Protein AF-A0A2H3D622-F1 (afdb_monomer_lite)

Structure (mmCIF, N/CA/C/O backbone):
data_AF-A0A2H3D622-F1
#
_entry.id   AF-A0A2H3D622-F1
#
loop_
_atom_site.group_PDB
_atom_site.id
_atom_site.type_symbol
_atom_site.label_atom_id
_atom_site.label_alt_id
_atom_site.label_comp_id
_atom_site.label_asym_id
_atom_site.label_entity_id
_atom_site.label_seq_id
_atom_site.pdbx_PDB_ins_code
_atom_site.Cartn_x
_atom_site.Cartn_y
_atom_site.Cartn_z
_atom_site.occupancy
_atom_site.B_iso_or_equiv
_atom_site.auth_seq_id
_atom_site.auth_comp_id
_atom_site.auth_asym_id
_atom_site.auth_atom_id
_atom_site.pdbx_PDB_model_num
ATOM 1 N N . MET A 1 1 ? -4.910 -33.248 17.793 1.00 37.81 1 MET A N 1
ATOM 2 C CA . MET A 1 1 ? -5.413 -31.867 17.941 1.00 37.81 1 MET A CA 1
ATOM 3 C C . MET A 1 1 ? -4.211 -30.951 17.818 1.00 37.81 1 MET A C 1
ATOM 5 O O . MET A 1 1 ? -3.420 -30.898 18.748 1.00 37.81 1 MET A O 1
ATOM 9 N N . GLY A 1 2 ? -3.980 -30.362 16.643 1.00 42.06 2 GLY A N 1
ATOM 10 C CA . GLY A 1 2 ? -2.887 -29.402 16.477 1.00 42.06 2 GLY A CA 1
ATOM 11 C C . GLY A 1 2 ? -3.203 -28.151 17.289 1.00 42.06 2 GLY A C 1
ATOM 12 O O . GLY A 1 2 ? -4.325 -27.649 17.203 1.00 42.06 2 GLY A O 1
ATOM 13 N N . ALA A 1 3 ? -2.262 -27.695 18.114 1.00 43.53 3 ALA A N 1
ATOM 14 C CA . ALA A 1 3 ? -2.379 -26.406 18.780 1.00 43.53 3 ALA A CA 1
ATOM 15 C C . ALA A 1 3 ? -2.601 -25.334 17.705 1.00 43.53 3 ALA A C 1
ATOM 17 O O . ALA A 1 3 ? -1.841 -25.269 16.737 1.00 43.53 3 ALA A O 1
ATOM 18 N N . LYS A 1 4 ? -3.670 -24.537 17.834 1.00 49.31 4 LYS A N 1
ATOM 19 C CA . LYS A 1 4 ? -3.833 -23.350 16.990 1.00 49.31 4 LYS A CA 1
ATOM 20 C C . LYS A 1 4 ? -2.596 -22.469 17.213 1.00 49.31 4 LYS A C 1
ATOM 22 O O . LYS A 1 4 ? -2.247 -22.274 18.379 1.00 49.31 4 LYS A O 1
ATOM 27 N N . PRO A 1 5 ? -1.932 -21.973 16.156 1.00 58.91 5 PRO A N 1
ATOM 28 C CA . PRO A 1 5 ? -0.828 -21.040 16.318 1.00 58.91 5 PRO A CA 1
ATOM 29 C C . PRO A 1 5 ? -1.304 -19.870 17.177 1.00 58.91 5 PRO A C 1
ATOM 31 O O . PRO A 1 5 ? -2.347 -19.278 16.894 1.00 58.91 5 PRO A O 1
ATOM 34 N N . THR A 1 6 ? -0.591 -19.588 18.263 1.00 73.00 6 THR A N 1
ATOM 35 C CA . THR A 1 6 ? -0.852 -18.401 19.076 1.00 73.00 6 THR A CA 1
ATOM 36 C C . THR A 1 6 ? -0.496 -17.189 18.223 1.00 73.00 6 THR A C 1
ATOM 38 O O . THR A 1 6 ? 0.662 -17.032 17.843 1.00 73.00 6 THR A O 1
ATOM 41 N N . LEU A 1 7 ? -1.494 -16.372 17.879 1.00 75.31 7 LEU A N 1
ATOM 42 C CA . LEU A 1 7 ? -1.282 -15.131 17.136 1.00 75.31 7 LEU A CA 1
ATOM 43 C C . LEU A 1 7 ? -0.391 -14.181 17.945 1.00 75.31 7 LEU A C 1
ATOM 45 O O . LEU A 1 7 ? -0.444 -14.166 19.178 1.00 75.31 7 LEU A O 1
ATOM 49 N N . CYS A 1 8 ? 0.420 -13.391 17.244 1.00 83.44 8 CYS A N 1
ATOM 50 C CA . CYS A 1 8 ? 1.276 -12.378 17.852 1.00 83.44 8 CYS A CA 1
ATOM 51 C C . CYS A 1 8 ? 0.418 -11.355 18.632 1.00 83.44 8 CYS A C 1
ATOM 53 O O . CYS A 1 8 ? -0.676 -11.027 18.161 1.00 83.44 8 CYS A O 1
ATOM 55 N N . PRO A 1 9 ? 0.858 -10.841 19.798 1.00 86.38 9 PRO A N 1
ATOM 56 C CA . PRO A 1 9 ? 0.081 -9.873 20.582 1.00 86.38 9 PRO A CA 1
ATOM 57 C C . PRO A 1 9 ? -0.384 -8.650 19.778 1.00 86.38 9 PRO A C 1
ATOM 59 O O . PRO A 1 9 ? -1.528 -8.224 19.923 1.00 86.38 9 PRO A O 1
ATOM 62 N N . GLU A 1 10 ? 0.462 -8.148 18.881 1.00 87.88 10 GLU A N 1
ATOM 63 C CA . GLU A 1 10 ? 0.173 -7.035 17.976 1.00 87.88 10 GLU A CA 1
ATOM 64 C C . GLU A 1 10 ? -0.999 -7.364 17.042 1.00 87.88 10 GLU A C 1
ATOM 66 O O . GLU A 1 10 ? -1.932 -6.577 16.913 1.00 87.88 10 GLU A O 1
ATOM 71 N N . VAL A 1 11 ? -1.015 -8.569 16.459 1.00 88.94 11 VAL A N 1
ATOM 72 C CA . VAL A 1 11 ? -2.108 -9.039 15.589 1.00 88.94 11 VAL A CA 1
ATOM 73 C C . VAL A 1 11 ? -3.425 -9.122 16.363 1.00 88.94 11 VAL A C 1
ATOM 75 O O . VAL A 1 11 ? -4.479 -8.754 15.844 1.00 88.94 11 VAL A O 1
ATOM 78 N N . ILE A 1 12 ? -3.380 -9.575 17.619 1.00 90.69 12 ILE A N 1
ATOM 79 C CA . ILE A 1 12 ? -4.567 -9.658 18.481 1.00 90.69 12 ILE A CA 1
ATOM 80 C C . ILE A 1 12 ? -5.137 -8.258 18.748 1.00 90.69 12 ILE A C 1
ATOM 82 O O . ILE A 1 12 ? -6.353 -8.069 18.671 1.00 90.69 12 ILE A O 1
ATOM 86 N N . GLU A 1 13 ? -4.279 -7.279 19.037 1.00 92.50 13 GLU A N 1
ATOM 87 C CA . GLU A 1 13 ? -4.687 -5.891 19.271 1.00 92.50 13 GLU A CA 1
ATOM 88 C C . GLU A 1 13 ? -5.264 -5.240 18.006 1.00 92.50 13 GLU A C 1
ATOM 90 O O . GLU A 1 13 ? -6.340 -4.640 18.065 1.00 92.50 13 GLU A O 1
ATOM 95 N N . ILE A 1 14 ? -4.613 -5.423 16.853 1.00 92.62 14 ILE A N 1
ATOM 96 C CA . ILE A 1 14 ? -5.101 -4.933 15.556 1.00 92.62 14 ILE A CA 1
ATOM 97 C C . ILE A 1 14 ? -6.484 -5.526 15.260 1.00 92.62 14 ILE A C 1
ATOM 99 O O . ILE A 1 14 ? -7.433 -4.783 15.010 1.00 92.62 14 ILE A O 1
ATOM 103 N N . CYS A 1 15 ? -6.646 -6.848 15.393 1.00 92.38 15 CYS A N 1
ATOM 104 C CA . CYS A 1 15 ? -7.935 -7.521 15.209 1.00 92.38 15 CYS A CA 1
ATOM 105 C C . CYS A 1 15 ? -9.018 -6.978 16.152 1.00 92.38 15 CYS A C 1
ATOM 107 O O . CYS A 1 15 ? -10.175 -6.824 15.750 1.00 92.38 15 CYS A O 1
ATOM 109 N N . HIS A 1 16 ? -8.664 -6.680 17.404 1.00 94.19 16 HIS A N 1
ATOM 110 C CA . HIS A 1 16 ? -9.594 -6.084 18.358 1.00 94.19 16 HIS A CA 1
ATOM 111 C C . HIS A 1 16 ? -10.051 -4.689 17.908 1.00 94.19 16 HIS A C 1
ATOM 113 O O . HIS A 1 16 ? -11.252 -4.411 17.906 1.00 94.19 16 HIS A O 1
ATOM 119 N N . LEU A 1 17 ? -9.122 -3.831 17.479 1.00 94.88 17 LEU A N 1
ATOM 120 C CA . LEU A 1 17 ? -9.436 -2.490 16.981 1.00 94.88 17 LEU A CA 1
ATOM 121 C C . LEU A 1 17 ? -10.292 -2.538 15.709 1.00 94.88 17 LEU A C 1
ATOM 123 O O . LEU A 1 17 ? -11.310 -1.848 15.648 1.00 94.88 17 LEU A O 1
ATOM 127 N N . ILE A 1 18 ? -9.977 -3.424 14.758 1.00 93.88 18 ILE A N 1
ATOM 128 C CA . ILE A 1 18 ? -10.802 -3.653 13.557 1.00 93.88 18 ILE A CA 1
ATOM 129 C C . ILE A 1 18 ? -12.237 -4.020 13.955 1.00 93.88 18 ILE A C 1
ATOM 131 O O . ILE A 1 18 ? -13.197 -3.468 13.415 1.00 93.88 18 ILE A O 1
ATOM 135 N N . GLN A 1 19 ? -12.422 -4.907 14.939 1.00 94.88 19 GLN A N 1
ATOM 136 C CA . GLN A 1 19 ? -13.757 -5.265 15.433 1.00 94.88 19 GLN A CA 1
ATOM 137 C C . GLN A 1 19 ? -14.477 -4.080 16.088 1.00 94.88 19 GLN A C 1
ATOM 139 O O . GLN A 1 19 ? -15.690 -3.930 15.920 1.00 94.88 19 GLN A O 1
ATOM 144 N N . VAL A 1 20 ? -13.762 -3.236 16.835 1.00 95.31 20 VAL A N 1
ATOM 145 C CA . VAL A 1 20 ? -14.321 -2.021 17.449 1.00 95.31 20 VAL A CA 1
ATOM 146 C C . VAL A 1 20 ? -14.782 -1.039 16.373 1.00 95.31 20 VAL A C 1
ATOM 148 O O . VAL A 1 20 ? -15.931 -0.589 16.424 1.00 95.31 20 VAL A O 1
ATOM 151 N N . TYR A 1 21 ? -13.945 -0.765 15.374 1.00 96.19 21 TYR A N 1
ATOM 152 C CA . TYR A 1 21 ? -14.278 0.112 14.251 1.00 96.19 21 TYR A CA 1
ATOM 153 C C . TYR A 1 21 ? -15.419 -0.455 13.400 1.00 96.19 21 TYR A C 1
ATOM 155 O O . TYR A 1 21 ? -16.365 0.263 13.058 1.00 96.19 21 TYR A O 1
ATOM 163 N N . GLY A 1 22 ? -15.394 -1.762 13.141 1.00 93.56 22 GLY A N 1
ATOM 164 C CA . GLY A 1 22 ? -16.376 -2.479 12.331 1.00 93.56 22 GLY A CA 1
ATOM 165 C C . GLY A 1 22 ? -17.803 -2.445 12.885 1.00 93.56 22 GLY A C 1
ATOM 166 O O . GLY A 1 22 ? -18.751 -2.498 12.102 1.00 93.56 22 GLY A O 1
ATOM 167 N N . LYS A 1 23 ? -17.995 -2.271 14.204 1.00 95.69 23 LYS A N 1
ATOM 168 C CA . LYS A 1 23 ? -19.339 -2.120 14.804 1.00 95.69 23 LYS A CA 1
ATOM 169 C C . LYS A 1 23 ? -20.122 -0.961 14.189 1.00 95.69 23 LYS A C 1
ATOM 171 O O . LYS A 1 23 ? -21.332 -1.070 13.999 1.00 95.69 23 LYS A O 1
ATOM 176 N N . ASN A 1 24 ? -19.451 0.158 13.916 1.00 95.06 24 ASN A N 1
ATOM 177 C CA . ASN A 1 24 ? -20.036 1.293 13.211 1.00 95.06 24 ASN A CA 1
ATOM 178 C C . ASN A 1 24 ? -18.934 2.152 12.586 1.00 95.06 24 ASN A C 1
ATOM 180 O O . ASN A 1 24 ? -18.509 3.157 13.158 1.00 95.06 24 ASN A O 1
ATOM 184 N N . ILE A 1 25 ? -18.530 1.780 11.373 1.00 94.69 25 ILE A N 1
ATOM 185 C CA . ILE A 1 25 ? -17.412 2.415 10.670 1.00 94.69 25 ILE A CA 1
ATOM 186 C C . ILE A 1 25 ? -17.618 3.921 10.451 1.00 94.69 25 ILE A C 1
ATOM 188 O O . ILE A 1 25 ? -16.685 4.710 10.563 1.00 94.69 25 ILE A O 1
ATOM 192 N N . LYS A 1 26 ? -18.865 4.353 10.211 1.00 94.06 26 LYS A N 1
ATOM 193 C CA . LYS A 1 26 ? -19.200 5.770 9.995 1.00 94.06 26 LYS A CA 1
ATOM 194 C C . LYS A 1 26 ? -18.996 6.588 11.266 1.00 94.06 26 LYS A C 1
ATOM 196 O O . LYS A 1 26 ? -18.513 7.716 11.194 1.00 94.06 26 LYS A O 1
ATOM 201 N N . LYS A 1 27 ? -19.384 6.026 12.415 1.00 94.00 27 LYS A N 1
ATOM 202 C CA . LYS A 1 27 ? -19.173 6.646 13.723 1.00 94.00 27 LYS A CA 1
ATOM 203 C C . LYS A 1 27 ? -17.696 6.624 14.103 1.00 94.00 27 LYS A C 1
ATOM 205 O O . LYS A 1 27 ? -17.186 7.673 14.457 1.00 94.00 27 LYS A O 1
ATOM 210 N N . ALA A 1 28 ? -17.018 5.485 13.953 1.00 94.62 28 ALA A N 1
ATOM 211 C CA . ALA A 1 28 ? -15.589 5.356 14.236 1.00 94.62 28 ALA A CA 1
ATOM 212 C C . ALA A 1 28 ? -14.765 6.385 13.453 1.00 94.62 28 ALA A C 1
ATOM 214 O O . ALA A 1 28 ? -14.004 7.134 14.051 1.00 94.62 28 ALA A O 1
ATOM 215 N N . LYS A 1 29 ? -15.004 6.503 12.140 1.00 94.06 29 LYS A N 1
ATOM 216 C CA . LYS A 1 29 ? -14.368 7.517 11.292 1.00 94.06 29 LYS A CA 1
ATOM 217 C C . LYS A 1 29 ? -14.632 8.936 11.786 1.00 94.06 29 LYS A C 1
ATOM 219 O O . LYS A 1 29 ? -13.701 9.718 11.904 1.00 94.06 29 LYS A O 1
ATOM 224 N N . ARG A 1 30 ? -15.892 9.279 12.077 1.00 92.44 30 ARG A N 1
ATOM 225 C CA . ARG A 1 30 ? -16.249 10.618 12.570 1.00 92.44 30 ARG A CA 1
ATOM 226 C C . ARG A 1 30 ? -15.543 10.933 13.885 1.00 92.44 30 ARG A C 1
ATOM 228 O O . ARG A 1 30 ? -14.974 12.008 14.009 1.00 92.44 30 ARG A O 1
ATOM 235 N N . ASP A 1 31 ? -15.615 10.011 14.838 1.00 91.62 31 ASP A N 1
ATOM 236 C CA . ASP A 1 31 ? -15.042 10.185 16.168 1.00 91.62 31 ASP A CA 1
ATOM 237 C C . ASP A 1 31 ? -13.508 10.314 16.063 1.00 91.62 31 ASP A C 1
ATOM 239 O O . ASP A 1 31 ? -12.939 11.196 16.696 1.00 91.62 31 ASP A O 1
ATOM 243 N N . LEU A 1 32 ? -12.861 9.523 15.193 1.00 90.88 32 LEU A N 1
ATOM 244 C CA . LEU A 1 32 ? -11.424 9.599 14.911 1.00 90.88 32 LEU A CA 1
ATOM 245 C C . LEU A 1 32 ? -11.031 10.932 14.250 1.00 90.88 32 LEU A C 1
ATOM 247 O O . LEU A 1 32 ? -10.107 11.590 14.713 1.00 90.88 32 LEU A O 1
ATOM 251 N N . CYS A 1 33 ? -11.759 11.378 13.222 1.00 87.88 33 CYS A N 1
ATOM 252 C CA . CYS A 1 33 ? -11.479 12.644 12.533 1.00 87.88 33 CYS A CA 1
ATOM 253 C C . CYS A 1 33 ? -11.773 13.895 13.378 1.00 87.88 33 CYS A C 1
ATOM 255 O O . CYS A 1 33 ? -11.388 14.995 12.991 1.00 87.88 33 CYS A O 1
ATOM 257 N N . MET A 1 34 ? -12.470 13.752 14.509 1.00 90.06 34 MET A N 1
ATOM 258 C CA . MET A 1 34 ? -12.678 14.830 15.483 1.00 90.06 34 MET A CA 1
ATOM 259 C C . MET A 1 34 ? -11.545 14.939 16.509 1.00 90.06 34 MET A C 1
ATOM 261 O O . MET A 1 34 ? -11.515 15.907 17.272 1.00 90.06 34 MET A O 1
ATOM 265 N N . LEU A 1 35 ? -10.636 13.964 16.562 1.00 90.69 35 LEU A N 1
ATOM 266 C CA . LEU A 1 35 ? -9.490 14.008 17.459 1.00 90.69 35 LEU A CA 1
ATOM 267 C C . LEU A 1 35 ? -8.460 15.039 16.985 1.00 90.69 35 LEU A C 1
ATOM 269 O O . LEU A 1 35 ? -8.302 15.311 15.794 1.00 90.69 35 LEU A O 1
ATOM 273 N N . ILE A 1 36 ? -7.744 15.599 17.958 1.00 87.12 36 ILE A N 1
ATOM 274 C CA . ILE A 1 36 ? -6.609 16.490 17.712 1.00 87.12 36 ILE A CA 1
ATOM 275 C C . ILE A 1 36 ? -5.517 15.690 16.987 1.00 87.12 36 ILE A C 1
ATOM 277 O O . ILE A 1 36 ? -5.366 14.493 17.227 1.00 87.12 36 ILE A O 1
ATOM 281 N N . ASP A 1 37 ? -4.790 16.352 16.088 1.00 89.56 37 ASP A N 1
ATOM 282 C CA . ASP A 1 37 ? -3.705 15.776 15.282 1.00 89.56 37 ASP A CA 1
ATOM 283 C C . ASP A 1 37 ? -4.130 14.687 14.282 1.00 89.56 37 ASP A C 1
ATOM 285 O O . ASP A 1 37 ? -3.275 13.987 13.742 1.00 89.56 37 ASP A O 1
ATOM 289 N N . CYS A 1 38 ? -5.431 14.558 13.978 1.00 90.38 38 CYS A N 1
ATOM 290 C CA . CYS A 1 38 ? -5.894 13.654 12.925 1.00 90.38 38 CYS A CA 1
ATOM 291 C C . CYS A 1 38 ? -5.235 14.013 11.575 1.00 90.38 38 CYS A C 1
ATOM 293 O O . CYS A 1 38 ? -5.432 15.130 11.081 1.00 90.38 38 CYS A O 1
ATOM 295 N N . PRO A 1 39 ? -4.514 13.076 10.927 1.00 91.19 39 PRO A N 1
ATOM 296 C CA . PRO A 1 39 ? -3.906 13.319 9.624 1.00 91.19 39 PRO A CA 1
ATOM 297 C C . PRO A 1 39 ? -4.933 13.680 8.543 1.00 91.19 39 PRO A C 1
ATOM 299 O O . PRO A 1 39 ? -6.051 13.155 8.507 1.00 91.19 39 PRO A O 1
ATOM 302 N N . SER A 1 40 ? -4.541 14.570 7.631 1.00 86.50 40 SER A N 1
ATOM 303 C CA . SER A 1 40 ? -5.384 14.991 6.510 1.00 86.50 40 SER A CA 1
ATOM 304 C C . SER A 1 40 ? -5.376 13.929 5.411 1.00 86.50 40 SER A C 1
ATOM 306 O O . SER A 1 40 ? -4.406 13.811 4.667 1.00 86.50 40 SER A O 1
ATOM 308 N N . LEU A 1 41 ? -6.470 13.174 5.289 1.00 87.25 41 LEU A N 1
ATOM 309 C CA . LEU A 1 41 ? -6.693 12.200 4.219 1.00 87.25 41 LEU A CA 1
ATOM 310 C C . LEU A 1 41 ? -8.151 12.240 3.733 1.00 87.25 41 LEU A C 1
ATOM 312 O O . LEU A 1 41 ? -9.055 12.503 4.533 1.00 87.25 41 LEU A O 1
ATOM 316 N N . PRO A 1 42 ? -8.409 11.915 2.452 1.00 86.44 42 PRO A N 1
ATOM 317 C CA . PRO A 1 42 ? -9.756 11.702 1.941 1.00 86.44 42 PRO A CA 1
ATOM 318 C C . PRO A 1 42 ? -10.558 10.686 2.763 1.00 86.44 42 PRO A C 1
ATOM 320 O O . PRO A 1 42 ? -10.052 9.651 3.202 1.00 86.44 42 PRO A O 1
ATOM 323 N N . GLU A 1 43 ? -11.862 10.936 2.898 1.00 84.25 43 GLU A N 1
ATOM 324 C CA . GLU A 1 43 ? -12.776 10.100 3.688 1.00 84.25 43 GLU A CA 1
ATOM 325 C C . GLU A 1 43 ? -12.790 8.615 3.291 1.00 84.25 43 GLU A C 1
ATOM 327 O O . GLU A 1 43 ? -13.035 7.741 4.133 1.00 84.25 43 GLU A O 1
ATOM 332 N N . LYS A 1 44 ? -12.584 8.331 2.001 1.00 86.75 44 LYS A N 1
ATOM 333 C CA . LYS A 1 44 ? -12.549 6.971 1.460 1.00 86.75 44 LYS A CA 1
ATOM 334 C C . LYS A 1 44 ? -11.345 6.195 1.998 1.00 86.75 44 LYS A C 1
ATOM 336 O O . LYS A 1 44 ? -11.501 5.038 2.380 1.00 86.75 44 LYS A O 1
ATOM 341 N N . LEU A 1 45 ? -10.188 6.845 2.114 1.00 92.75 45 LEU A N 1
ATOM 342 C CA . LEU A 1 45 ? -8.957 6.218 2.595 1.00 92.75 45 LEU A CA 1
ATOM 343 C C . LEU A 1 45 ? -9.030 5.894 4.086 1.00 92.75 45 LEU A C 1
ATOM 345 O O . LEU A 1 45 ? -8.626 4.809 4.488 1.00 92.75 45 LEU A O 1
ATOM 349 N N . TRP A 1 46 ? -9.652 6.760 4.890 1.00 94.88 46 TRP A N 1
ATOM 350 C CA . TRP A 1 46 ? -9.925 6.458 6.299 1.00 94.88 46 TRP A CA 1
ATOM 351 C C . TRP A 1 46 ? -10.783 5.209 6.487 1.00 94.88 46 TRP A C 1
ATOM 353 O O . TRP A 1 46 ? -10.581 4.454 7.434 1.00 94.88 46 TRP A O 1
ATOM 363 N N . THR A 1 47 ? -11.738 4.976 5.586 1.00 94.56 47 THR A N 1
ATOM 364 C CA . THR A 1 47 ? -12.586 3.781 5.655 1.00 94.56 47 THR A CA 1
ATOM 365 C C . THR A 1 47 ? -11.757 2.518 5.418 1.00 94.56 47 THR A C 1
ATOM 367 O O . THR A 1 47 ? -11.869 1.587 6.209 1.00 94.56 47 THR A O 1
ATOM 370 N N . ALA A 1 48 ? -10.881 2.524 4.405 1.00 95.06 48 ALA A N 1
ATOM 371 C CA . ALA A 1 48 ? -9.965 1.416 4.133 1.00 95.06 48 ALA A CA 1
ATOM 372 C C . ALA A 1 48 ? -8.992 1.174 5.301 1.00 95.06 48 ALA A C 1
ATOM 374 O O . ALA A 1 48 ? -8.861 0.042 5.754 1.00 95.06 48 ALA A O 1
ATOM 375 N N . ILE A 1 49 ? -8.399 2.236 5.866 1.00 96.25 49 ILE A N 1
ATOM 376 C CA . ILE A 1 49 ? -7.500 2.134 7.029 1.00 96.25 49 ILE A CA 1
ATOM 377 C C . ILE A 1 49 ? -8.209 1.472 8.210 1.00 96.25 49 ILE A C 1
ATOM 379 O O . ILE A 1 49 ? -7.701 0.509 8.766 1.00 96.25 49 ILE A O 1
ATOM 383 N N . LEU A 1 50 ? -9.396 1.953 8.588 1.00 95.81 50 LEU A N 1
ATOM 384 C CA . LEU A 1 50 ? -10.140 1.423 9.737 1.00 95.81 50 LEU A CA 1
ATOM 385 C C . LEU A 1 50 ? -10.599 -0.031 9.557 1.00 95.81 50 LEU A C 1
ATOM 387 O O . LEU A 1 50 ? -10.891 -0.707 10.544 1.00 95.81 50 LEU A O 1
ATOM 391 N N . GLN A 1 51 ? -10.690 -0.494 8.313 1.00 94.44 51 GLN A N 1
ATOM 392 C CA . GLN A 1 51 ? -10.978 -1.884 7.967 1.00 94.44 51 GLN A CA 1
ATOM 393 C C . GLN A 1 51 ? -9.714 -2.740 7.842 1.00 94.44 51 GLN A C 1
ATOM 395 O O . GLN A 1 51 ? -9.847 -3.941 7.637 1.00 94.44 51 GLN A O 1
ATOM 400 N N . ASP A 1 52 ? -8.529 -2.139 7.990 1.00 94.25 52 ASP A N 1
ATOM 401 C CA . ASP A 1 52 ? -7.233 -2.764 7.713 1.00 94.25 52 ASP A CA 1
ATOM 402 C C . ASP A 1 52 ? -7.156 -3.337 6.285 1.00 94.25 52 ASP A C 1
ATOM 404 O O . ASP A 1 52 ? -6.585 -4.395 6.053 1.00 94.25 52 ASP A O 1
ATOM 408 N N . ASP A 1 53 ? -7.763 -2.630 5.326 1.00 94.12 53 ASP A N 1
ATOM 409 C CA . ASP A 1 53 ? -7.758 -2.972 3.902 1.00 94.12 53 ASP A CA 1
ATOM 410 C C . ASP A 1 53 ? -6.658 -2.198 3.151 1.00 94.12 53 ASP A C 1
ATOM 412 O O . ASP A 1 53 ? -6.093 -1.206 3.628 1.00 94.12 53 ASP A O 1
ATOM 416 N N . ALA A 1 54 ? -6.350 -2.640 1.936 1.00 93.56 54 ALA A N 1
ATOM 417 C CA . ALA A 1 54 ? -5.349 -2.030 1.082 1.00 93.56 54 ALA A CA 1
ATOM 418 C C . ALA A 1 54 ? -5.740 -0.598 0.675 1.00 93.56 54 ALA A C 1
ATOM 420 O O . ALA A 1 54 ? -6.783 -0.345 0.071 1.00 93.56 54 ALA A O 1
ATOM 421 N N . VAL A 1 55 ? -4.851 0.354 0.964 1.00 94.44 55 VAL A N 1
ATOM 422 C CA . VAL A 1 55 ? -5.054 1.779 0.663 1.00 94.44 55 VAL A CA 1
ATOM 423 C C . VAL A 1 55 ? -4.427 2.149 -0.683 1.00 94.44 55 VAL A C 1
ATOM 425 O O . VAL A 1 55 ? -3.280 1.798 -0.959 1.00 94.44 55 VAL A O 1
ATOM 428 N N . ASP A 1 56 ? -5.142 2.897 -1.525 1.00 93.19 56 ASP A N 1
ATOM 429 C CA . ASP A 1 56 ? -4.598 3.386 -2.796 1.00 93.19 56 ASP A CA 1
ATOM 430 C C . ASP A 1 56 ? -3.628 4.556 -2.560 1.00 93.19 56 ASP A C 1
ATOM 432 O O . ASP A 1 56 ? -4.016 5.650 -2.145 1.00 93.19 56 ASP A O 1
ATOM 436 N N . PHE A 1 57 ? -2.344 4.322 -2.829 1.00 95.00 57 PHE A N 1
ATOM 437 C CA . PHE A 1 57 ? -1.310 5.334 -2.640 1.00 95.00 57 PHE A CA 1
ATOM 438 C C . PHE A 1 57 ? -1.344 6.421 -3.719 1.00 95.00 57 PHE A C 1
ATOM 440 O O . PHE A 1 57 ? -0.939 7.547 -3.433 1.00 95.00 57 PHE A O 1
ATOM 447 N N . ASP A 1 58 ? -1.853 6.133 -4.920 1.00 93.06 58 ASP A N 1
ATOM 448 C CA . ASP A 1 58 ? -2.064 7.172 -5.930 1.00 93.06 58 ASP A CA 1
ATOM 449 C C . ASP A 1 58 ? -3.114 8.175 -5.433 1.00 93.06 58 ASP A C 1
ATOM 451 O O . ASP A 1 58 ? -2.954 9.376 -5.621 1.00 93.06 58 ASP A O 1
ATOM 455 N N . GLU A 1 59 ? -4.153 7.706 -4.732 1.00 91.56 59 GLU A N 1
ATOM 456 C CA . GLU A 1 59 ? -5.179 8.566 -4.125 1.00 91.56 59 GLU A CA 1
ATOM 457 C C . GLU A 1 59 ? -4.611 9.398 -2.958 1.00 91.56 59 GLU A C 1
ATOM 459 O O . GLU A 1 59 ? -4.896 10.595 -2.871 1.00 91.56 59 GLU A O 1
ATOM 464 N N . ILE A 1 60 ? -3.738 8.819 -2.117 1.00 92.31 60 ILE A N 1
ATOM 465 C CA . ILE A 1 60 ? -2.988 9.581 -1.096 1.00 92.31 60 ILE A CA 1
ATOM 466 C C . ILE A 1 60 ? -2.164 10.678 -1.771 1.00 92.31 60 ILE A C 1
ATOM 468 O O . ILE A 1 60 ? -2.289 11.855 -1.430 1.00 92.31 60 ILE A O 1
ATOM 472 N N . PHE A 1 61 ? -1.338 10.310 -2.749 1.00 91.06 61 PHE A N 1
ATOM 473 C CA . PHE A 1 61 ? -0.445 11.244 -3.425 1.00 91.06 61 PHE A CA 1
ATOM 474 C C . PHE A 1 61 ? -1.223 12.333 -4.175 1.00 91.06 61 PHE A C 1
ATOM 476 O O . PHE A 1 61 ? -0.838 13.501 -4.122 1.00 91.06 61 PHE A O 1
ATOM 483 N N . ALA A 1 62 ? -2.348 11.984 -4.807 1.00 88.75 62 ALA A N 1
ATOM 484 C CA . ALA A 1 62 ? -3.270 12.939 -5.415 1.00 88.75 62 ALA A CA 1
ATOM 485 C C . ALA A 1 62 ? -3.768 13.964 -4.394 1.00 88.75 62 ALA A C 1
ATOM 487 O O . ALA A 1 62 ? -3.738 15.158 -4.671 1.00 88.75 62 ALA A O 1
ATOM 488 N N . SER A 1 63 ? -4.195 13.502 -3.215 1.00 86.69 63 SER A N 1
ATOM 489 C CA . SER A 1 63 ? -4.771 14.368 -2.182 1.00 86.69 63 SER A CA 1
ATOM 490 C C . SER A 1 63 ? -3.760 15.345 -1.580 1.00 86.69 63 SER A C 1
ATOM 492 O O . SER A 1 63 ? -4.116 16.466 -1.235 1.00 86.69 63 SER A O 1
ATOM 494 N N . ILE A 1 64 ? -2.488 14.946 -1.498 1.00 86.25 64 ILE A N 1
ATOM 495 C CA . ILE A 1 64 ? -1.407 15.808 -1.002 1.00 86.25 64 ILE A CA 1
ATOM 496 C C . ILE A 1 64 ? -1.036 16.864 -2.049 1.00 86.25 64 ILE A C 1
ATOM 498 O O . ILE A 1 64 ? -0.749 18.008 -1.705 1.00 86.25 64 ILE A O 1
ATOM 502 N N . ASN A 1 65 ? -1.037 16.486 -3.331 1.00 78.12 65 ASN A N 1
ATOM 503 C CA . ASN A 1 65 ? -0.605 17.358 -4.426 1.00 78.12 65 ASN A CA 1
ATOM 504 C C . ASN A 1 65 ? -1.742 18.137 -5.094 1.00 78.12 65 ASN A C 1
ATOM 506 O O . ASN A 1 65 ? -1.464 18.966 -5.964 1.00 78.12 65 ASN A O 1
ATOM 510 N N . SER A 1 66 ? -3.005 17.915 -4.716 1.00 68.88 66 SER A N 1
ATOM 511 C CA . SER A 1 66 ? -4.120 18.739 -5.178 1.00 68.88 66 SER A CA 1
ATOM 512 C C . SER A 1 66 ? -3.996 20.132 -4.558 1.00 68.88 66 SER A C 1
ATOM 514 O O . SER A 1 66 ? -4.569 20.436 -3.516 1.00 68.88 66 SER A O 1
ATOM 516 N N . ALA A 1 67 ? -3.214 20.997 -5.201 1.00 50.88 67 ALA A N 1
ATOM 517 C CA . ALA A 1 67 ? -2.986 22.382 -4.797 1.00 50.88 67 ALA A CA 1
ATOM 518 C C . ALA A 1 67 ? -4.195 23.304 -5.062 1.00 50.88 67 ALA A C 1
ATOM 520 O O . ALA A 1 67 ? -4.049 24.525 -5.122 1.00 50.88 67 ALA A O 1
ATOM 521 N N . THR A 1 68 ? -5.396 22.759 -5.238 1.00 42.38 68 THR A N 1
ATOM 522 C CA . THR A 1 68 ? -6.578 23.526 -5.619 1.00 42.38 68 THR A CA 1
ATOM 523 C C . THR A 1 68 ? -7.744 23.197 -4.706 1.00 42.38 68 THR A C 1
ATOM 525 O O . THR A 1 68 ? -8.210 22.067 -4.645 1.00 42.38 68 THR A O 1
ATOM 528 N N . ILE A 1 69 ? -8.271 24.231 -4.045 1.00 44.00 69 ILE A N 1
ATOM 529 C CA . ILE A 1 69 ? -9.711 24.306 -3.793 1.00 44.00 69 ILE A CA 1
ATOM 530 C C . ILE A 1 69 ? -10.346 24.075 -5.163 1.00 44.00 69 ILE A C 1
ATOM 532 O O . ILE A 1 69 ? -10.090 24.886 -6.055 1.00 44.00 69 ILE A O 1
ATOM 536 N N . ASP A 1 70 ? -11.083 22.978 -5.345 1.00 43.09 70 ASP A N 1
ATOM 537 C CA . ASP A 1 70 ? -11.844 22.698 -6.563 1.00 43.09 70 ASP A CA 1
ATOM 538 C C . ASP A 1 70 ? -12.780 23.879 -6.840 1.00 43.09 70 ASP A C 1
ATOM 540 O O . ASP A 1 70 ? -13.907 23.966 -6.355 1.00 43.09 70 ASP A O 1
ATOM 544 N N . LYS A 1 71 ? -12.280 24.862 -7.584 1.00 42.47 71 LYS A N 1
ATOM 545 C CA . LYS A 1 71 ? -13.096 25.867 -8.236 1.00 42.47 71 LYS A CA 1
ATOM 546 C C . LYS A 1 71 ? -13.308 25.329 -9.629 1.00 42.47 71 LYS A C 1
ATOM 548 O O . LYS A 1 71 ? -12.519 25.592 -10.531 1.00 42.47 71 LYS A O 1
ATOM 553 N N . GLU A 1 72 ? -14.370 24.553 -9.776 1.00 47.09 72 GLU A N 1
ATOM 554 C CA . GLU A 1 72 ? -14.985 24.317 -11.070 1.00 47.09 72 GLU A CA 1
ATOM 555 C C . GLU A 1 72 ? -15.414 25.688 -11.614 1.00 47.09 72 GLU A C 1
ATOM 557 O O . GLU A 1 72 ? -16.466 26.228 -11.271 1.00 47.09 72 GLU A O 1
ATOM 562 N N . ILE A 1 73 ? -14.535 26.331 -12.386 1.00 49.56 73 ILE A N 1
ATOM 563 C CA . ILE A 1 73 ? -14.865 27.587 -13.053 1.00 49.56 73 ILE A CA 1
ATOM 564 C C . ILE A 1 73 ? -15.666 27.198 -14.290 1.00 49.56 73 ILE A C 1
ATOM 566 O O . ILE A 1 73 ? -15.115 26.950 -15.362 1.00 49.56 73 ILE A O 1
ATOM 570 N N . THR A 1 74 ? -16.982 27.127 -14.119 1.00 48.88 74 THR A N 1
ATOM 571 C CA . THR A 1 74 ? -17.913 27.096 -15.244 1.00 48.88 74 THR A CA 1
ATOM 572 C C . THR A 1 74 ? -18.020 28.519 -15.775 1.00 48.88 74 THR A C 1
ATOM 574 O O . THR A 1 74 ? -18.581 29.392 -15.112 1.00 48.88 74 THR A O 1
ATOM 577 N N . VAL A 1 75 ? -17.439 28.783 -16.946 1.00 55.06 75 VAL A N 1
ATOM 578 C CA . VAL A 1 75 ? -17.675 30.047 -17.655 1.00 55.06 75 VAL A CA 1
ATOM 579 C C . VAL A 1 75 ? -18.797 29.810 -18.660 1.00 55.06 75 VAL A C 1
ATOM 581 O O . VAL A 1 75 ? -18.621 29.080 -19.635 1.00 55.06 75 VAL A O 1
ATOM 584 N N . GLU A 1 76 ? -19.955 30.419 -18.411 1.00 50.41 76 GLU A N 1
ATOM 585 C CA . GLU A 1 76 ? -21.063 30.507 -19.368 1.00 50.41 76 GLU A CA 1
ATOM 586 C C . GLU A 1 76 ? -20.711 31.564 -20.426 1.00 50.41 76 GLU A C 1
ATOM 588 O O . GLU A 1 76 ? -20.562 32.747 -20.105 1.00 50.41 76 GLU A O 1
ATOM 593 N N . ILE A 1 77 ? -20.567 31.159 -21.690 1.00 52.75 77 ILE A N 1
ATOM 594 C CA . ILE A 1 77 ? -20.374 32.085 -22.814 1.00 52.75 77 ILE A CA 1
ATOM 595 C C . ILE A 1 77 ? -21.666 32.100 -23.637 1.00 52.75 77 ILE A C 1
ATOM 597 O O . ILE A 1 77 ? -21.769 31.458 -24.678 1.00 52.75 77 ILE A O 1
ATOM 601 N N . GLY A 1 78 ? -22.659 32.856 -23.160 1.00 62.59 78 GLY A N 1
ATOM 602 C CA . GLY A 1 78 ? -23.945 33.047 -23.844 1.00 62.59 78 GLY A CA 1
ATOM 603 C C . GLY A 1 78 ? -24.879 31.827 -23.816 1.00 62.59 78 GLY A C 1
ATOM 604 O O . GLY A 1 78 ? -24.546 30.790 -23.249 1.00 62.59 78 GLY A O 1
ATOM 605 N N . GLU A 1 79 ? -26.076 31.977 -24.406 1.00 58.38 79 GLU A N 1
ATOM 606 C CA . GLU A 1 79 ? -27.159 30.977 -24.368 1.00 58.38 79 GLU A CA 1
ATOM 607 C C . GLU A 1 79 ? -26.686 29.581 -24.812 1.00 58.38 79 GLU A C 1
ATOM 609 O O . GLU A 1 79 ? -26.553 29.288 -26.000 1.00 58.38 79 GLU A O 1
ATOM 614 N N . GLY A 1 80 ? -26.483 28.700 -23.828 1.00 55.28 80 GLY A N 1
ATOM 615 C CA . GLY A 1 80 ? -26.376 27.256 -24.020 1.00 55.28 80 GLY A CA 1
ATOM 616 C C . GLY A 1 80 ? -24.969 26.683 -24.194 1.00 55.28 80 GLY A C 1
ATOM 617 O O . GLY A 1 80 ? -24.866 25.500 -24.519 1.00 55.28 80 GLY A O 1
ATOM 618 N N . VAL A 1 81 ? -23.895 27.456 -23.980 1.00 46.31 81 VAL A N 1
ATOM 619 C CA . VAL A 1 81 ? -22.514 26.938 -24.056 1.00 46.31 81 VAL A CA 1
ATOM 620 C C . VAL A 1 81 ? -21.745 27.242 -22.772 1.00 46.31 81 VAL A C 1
ATOM 622 O O . VAL A 1 81 ? -21.304 28.369 -22.536 1.00 46.31 81 VAL A O 1
ATOM 625 N N . SER A 1 82 ? -21.528 26.204 -21.967 1.00 45.34 82 SER A N 1
ATOM 626 C CA . SER A 1 82 ? -20.626 26.241 -20.820 1.00 45.34 82 SER A CA 1
ATOM 627 C C . SER A 1 82 ? -19.266 25.648 -21.194 1.00 45.34 82 SER A C 1
ATOM 629 O O . SER A 1 82 ? -19.168 24.577 -21.799 1.00 45.34 82 SER A O 1
ATOM 631 N N . ILE A 1 83 ? -18.190 26.361 -20.856 1.00 54.94 83 ILE A N 1
ATOM 632 C CA . ILE A 1 83 ? -16.824 25.841 -20.955 1.00 54.94 83 ILE A CA 1
ATOM 633 C C . ILE A 1 83 ? -16.387 25.457 -19.544 1.00 54.94 83 ILE A C 1
ATOM 635 O O . ILE A 1 83 ? -16.195 26.322 -18.688 1.00 54.94 83 ILE A O 1
ATOM 639 N N . VAL A 1 84 ? -16.229 24.153 -19.314 1.00 53.09 84 VAL A N 1
ATOM 640 C CA . VAL A 1 84 ? -15.618 23.617 -18.093 1.00 53.09 84 VAL A CA 1
ATOM 641 C C . VAL A 1 84 ? -14.110 23.595 -18.307 1.00 53.09 84 VAL A C 1
ATOM 643 O O . VAL A 1 84 ? -13.592 22.794 -19.089 1.00 53.09 84 VAL A O 1
ATOM 646 N N . LEU A 1 85 ? -13.400 24.510 -17.650 1.00 47.44 85 LEU A N 1
ATOM 647 C CA . LEU A 1 85 ? -11.943 24.544 -17.695 1.00 47.44 85 LEU A CA 1
ATOM 648 C C . LEU A 1 85 ? -11.387 23.605 -16.616 1.00 47.44 85 LEU A C 1
ATOM 650 O O . LEU A 1 85 ? -11.139 24.018 -15.486 1.00 47.44 85 LEU A O 1
ATOM 654 N N . ASP A 1 86 ? -11.216 22.331 -16.974 1.00 46.25 86 ASP A N 1
ATOM 655 C CA . ASP A 1 86 ? -10.577 21.324 -16.118 1.00 46.25 86 ASP A CA 1
ATOM 656 C C . ASP A 1 86 ? -9.090 21.711 -15.983 1.00 46.25 86 ASP A C 1
ATOM 658 O O . ASP A 1 86 ? -8.316 21.610 -16.942 1.00 46.25 86 ASP A O 1
ATOM 662 N N . SER A 1 87 ? -8.692 22.262 -14.829 1.00 49.66 87 SER A N 1
ATOM 663 C CA . SER A 1 87 ? -7.291 22.622 -14.583 1.00 49.66 87 SER A CA 1
ATOM 664 C C . SER A 1 87 ? -6.423 21.376 -14.768 1.00 49.66 87 SER A C 1
ATOM 666 O O . SER A 1 87 ? -6.802 20.283 -14.351 1.00 49.66 87 SER A O 1
ATOM 668 N N . THR A 1 88 ? -5.300 21.523 -15.472 1.00 41.84 88 THR A N 1
ATOM 669 C CA . THR A 1 88 ? -4.424 20.427 -15.904 1.00 41.84 88 THR A CA 1
ATOM 670 C C . THR A 1 88 ? -4.226 19.388 -14.803 1.00 41.84 88 THR A C 1
ATOM 672 O O . THR A 1 88 ? -3.524 19.654 -13.830 1.00 41.84 88 THR A O 1
ATOM 675 N N . LYS A 1 89 ? -4.819 18.199 -14.980 1.00 48.34 89 LYS A N 1
ATOM 676 C CA . LYS A 1 89 ? -4.569 17.025 -14.139 1.00 48.34 89 LYS A CA 1
ATOM 677 C C . LYS A 1 89 ? -3.071 16.738 -14.160 1.00 48.34 89 LYS A C 1
ATOM 679 O O . LYS A 1 89 ? -2.559 16.171 -15.127 1.00 48.34 89 LYS A O 1
ATOM 684 N N . SER A 1 90 ? -2.363 17.135 -13.106 1.00 52.47 90 SER A N 1
ATOM 685 C CA . SER A 1 90 ? -1.081 16.530 -12.771 1.00 52.47 90 SER A CA 1
ATOM 686 C C . SER A 1 90 ? -1.273 15.015 -12.791 1.00 52.47 90 SER A C 1
ATOM 688 O O . SER A 1 90 ? -2.315 14.507 -12.371 1.00 52.47 90 SER A O 1
ATOM 690 N N . SER A 1 91 ? -0.311 14.275 -13.342 1.00 58.50 91 SER A N 1
ATOM 691 C CA . SER A 1 91 ? -0.354 12.816 -13.277 1.00 58.50 91 SER A CA 1
ATOM 692 C C . SER A 1 91 ? -0.248 12.418 -11.808 1.00 58.50 91 SER A C 1
ATOM 694 O O . SER A 1 91 ? 0.850 12.322 -11.272 1.00 58.50 91 SER A O 1
ATOM 696 N N . ASN A 1 92 ? -1.387 12.184 -11.161 1.00 76.00 92 ASN A N 1
ATOM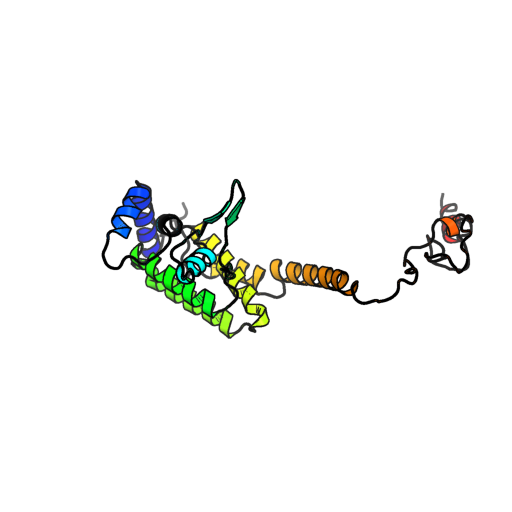 697 C CA . ASN A 1 92 ? -1.497 11.809 -9.750 1.00 76.00 92 ASN A CA 1
ATOM 698 C C . ASN A 1 92 ? -1.058 10.353 -9.494 1.00 76.00 92 ASN A C 1
ATOM 700 O O . ASN A 1 92 ? -1.567 9.685 -8.603 1.00 76.00 92 ASN A O 1
ATOM 704 N N . LYS A 1 93 ? -0.161 9.836 -10.336 1.00 89.44 93 LYS A N 1
ATOM 705 C CA . LYS A 1 93 ? 0.360 8.477 -10.284 1.00 89.44 93 LYS A CA 1
ATOM 706 C C . LYS A 1 93 ? 1.737 8.483 -9.646 1.00 89.44 93 LYS A C 1
ATOM 708 O O . LYS A 1 93 ? 2.600 9.288 -10.003 1.00 89.44 93 LYS A O 1
ATOM 713 N N . ILE A 1 94 ? 1.965 7.539 -8.748 1.00 92.12 94 ILE A N 1
ATOM 714 C CA . ILE A 1 94 ? 3.270 7.298 -8.154 1.00 92.12 94 ILE A CA 1
ATOM 715 C C . ILE A 1 94 ? 4.142 6.588 -9.182 1.00 92.12 94 ILE A C 1
ATOM 717 O O . ILE A 1 94 ? 3.945 5.424 -9.520 1.00 92.12 94 ILE A O 1
ATOM 721 N N . THR A 1 95 ? 5.130 7.315 -9.687 1.00 91.62 95 THR A N 1
ATOM 722 C CA . THR A 1 95 ? 6.098 6.818 -10.672 1.00 91.62 95 THR A CA 1
ATOM 723 C C . THR A 1 95 ? 7.530 6.830 -10.150 1.00 91.62 95 THR A C 1
ATOM 725 O O . THR A 1 95 ? 8.404 6.218 -10.759 1.00 91.62 95 THR A O 1
ATOM 728 N N . GLU A 1 96 ? 7.777 7.510 -9.029 1.00 90.94 96 GLU A N 1
ATOM 729 C CA . GLU A 1 96 ? 9.109 7.782 -8.495 1.00 90.94 96 GLU A CA 1
ATOM 730 C C . GLU A 1 96 ? 9.230 7.382 -7.024 1.00 90.94 96 GLU A C 1
ATOM 732 O O . GLU A 1 96 ? 8.243 7.310 -6.289 1.00 90.94 96 GLU A O 1
ATOM 737 N N . HIS A 1 97 ? 10.473 7.166 -6.584 1.00 95.62 97 HIS A N 1
ATOM 738 C CA . HIS A 1 97 ? 10.791 6.852 -5.190 1.00 95.62 97 HIS A CA 1
ATOM 739 C C . HIS A 1 97 ? 10.320 7.953 -4.228 1.00 95.62 97 HIS A C 1
ATOM 741 O O . HIS A 1 97 ? 9.706 7.644 -3.212 1.00 95.62 97 HIS A O 1
ATOM 747 N N . SER A 1 98 ? 10.532 9.227 -4.568 1.00 93.50 98 SER A N 1
ATOM 748 C CA . SER A 1 98 ? 10.082 10.380 -3.772 1.00 93.50 98 SER A CA 1
ATOM 749 C C . SER A 1 98 ? 8.560 10.406 -3.590 1.00 93.50 98 SER A C 1
ATOM 751 O O . SER A 1 98 ? 8.080 10.616 -2.478 1.00 93.50 98 SER A O 1
ATOM 753 N N . HIS A 1 99 ? 7.800 10.131 -4.655 1.00 94.00 99 HIS A N 1
ATOM 754 C CA . HIS A 1 99 ? 6.336 10.062 -4.609 1.00 94.00 99 HIS A CA 1
ATOM 755 C C . HIS A 1 99 ? 5.872 8.953 -3.658 1.00 94.00 99 HIS A C 1
ATOM 757 O O . HIS A 1 99 ? 4.984 9.172 -2.834 1.00 94.00 99 HIS A O 1
ATOM 763 N N . TRP A 1 100 ? 6.518 7.782 -3.731 1.00 97.19 100 TRP A N 1
ATOM 764 C CA . TRP A 1 100 ? 6.239 6.670 -2.825 1.00 97.19 100 TRP A CA 1
ATOM 765 C C . TRP A 1 100 ? 6.561 7.024 -1.368 1.00 97.19 100 TRP A C 1
ATOM 767 O O . TRP A 1 100 ? 5.749 6.734 -0.498 1.00 97.19 100 TRP A O 1
ATOM 777 N N . VAL A 1 101 ? 7.689 7.695 -1.092 1.00 96.75 101 VAL A N 1
ATOM 778 C CA . VAL A 1 101 ? 8.057 8.121 0.274 1.00 96.75 101 VAL A CA 1
ATOM 779 C C . VAL A 1 101 ? 7.004 9.061 0.866 1.00 96.75 101 VAL A C 1
ATOM 781 O O . VAL A 1 101 ? 6.589 8.855 2.004 1.00 96.75 101 VAL A O 1
ATOM 784 N N . ILE A 1 102 ? 6.535 10.047 0.094 1.00 94.31 102 ILE A N 1
ATOM 785 C CA . ILE A 1 102 ? 5.494 10.993 0.532 1.00 94.31 102 ILE A CA 1
ATOM 786 C C . ILE A 1 102 ? 4.193 10.251 0.865 1.00 94.31 102 ILE A C 1
ATOM 788 O O . ILE A 1 102 ? 3.622 10.452 1.938 1.00 94.31 102 ILE A O 1
ATOM 792 N N . ALA A 1 103 ? 3.742 9.360 -0.023 1.00 95.69 103 ALA A N 1
ATOM 793 C CA . ALA A 1 103 ? 2.521 8.588 0.197 1.00 95.69 103 ALA A CA 1
ATOM 794 C C . ALA A 1 103 ? 2.650 7.618 1.383 1.00 95.69 103 ALA A C 1
ATOM 796 O O . ALA A 1 103 ? 1.741 7.527 2.206 1.00 95.69 103 ALA A O 1
ATOM 797 N N . TRP A 1 104 ? 3.793 6.936 1.508 1.00 97.69 104 TRP A N 1
ATOM 798 C CA . TRP A 1 104 ? 4.074 6.010 2.605 1.00 97.69 104 TRP A CA 1
ATOM 799 C C . TRP A 1 104 ? 4.094 6.719 3.962 1.00 97.69 104 TRP A C 1
ATOM 801 O O . TRP A 1 104 ? 3.586 6.177 4.945 1.00 97.69 104 TRP A O 1
ATOM 811 N N . GLN A 1 105 ? 4.655 7.928 4.031 1.00 96.62 105 GLN A N 1
ATOM 812 C CA . GLN A 1 105 ? 4.684 8.705 5.266 1.00 96.62 105 GLN A CA 1
ATOM 813 C C . GLN A 1 105 ? 3.271 9.114 5.701 1.00 96.62 105 GLN A C 1
ATOM 815 O O . GLN A 1 105 ? 2.886 8.818 6.831 1.00 96.62 105 GLN A O 1
ATOM 820 N N . ALA A 1 106 ? 2.471 9.685 4.796 1.00 95.75 106 ALA A N 1
ATOM 821 C CA . ALA A 1 106 ? 1.085 10.054 5.093 1.00 95.75 106 ALA A CA 1
ATOM 822 C C . ALA A 1 106 ? 0.222 8.835 5.474 1.00 95.75 106 ALA A C 1
ATOM 824 O O . ALA A 1 106 ? -0.572 8.894 6.413 1.00 95.75 106 ALA A O 1
ATOM 825 N N . TYR A 1 107 ? 0.419 7.704 4.789 1.00 97.50 107 TYR A N 1
ATOM 826 C CA . TYR A 1 107 ? -0.200 6.428 5.149 1.00 97.50 107 TYR A CA 1
ATOM 827 C C . TYR A 1 107 ? 0.194 5.986 6.564 1.00 97.50 107 TYR A C 1
ATOM 829 O O . TYR A 1 107 ? -0.672 5.666 7.373 1.00 97.50 107 TYR A O 1
ATOM 837 N N . THR A 1 108 ? 1.491 5.993 6.879 1.00 97.50 108 THR A N 1
ATOM 838 C CA . THR A 1 108 ? 2.011 5.545 8.179 1.00 97.50 108 THR A CA 1
ATOM 839 C C . THR A 1 108 ? 1.487 6.416 9.316 1.00 97.50 108 THR A C 1
ATOM 841 O O . THR A 1 108 ? 1.071 5.881 10.338 1.00 97.50 108 THR A O 1
ATOM 844 N N . GLU A 1 109 ? 1.453 7.738 9.144 1.00 96.69 109 GLU A N 1
ATOM 845 C CA . GLU A 1 109 ? 0.899 8.664 10.139 1.00 96.69 109 GLU A CA 1
ATOM 846 C C . GLU A 1 109 ? -0.573 8.344 10.437 1.00 96.69 109 GLU A C 1
ATOM 848 O O . GLU A 1 109 ? -0.955 8.208 11.599 1.00 96.69 109 GLU A O 1
ATOM 853 N N . ALA A 1 110 ? -1.390 8.127 9.403 1.00 96.81 110 ALA A N 1
ATOM 854 C CA . ALA A 1 110 ? -2.802 7.789 9.571 1.00 96.81 110 ALA A CA 1
ATOM 855 C C . ALA A 1 110 ? -3.032 6.394 10.168 1.00 96.81 110 ALA A C 1
ATOM 857 O O . ALA A 1 110 ? -3.899 6.223 11.028 1.00 96.81 110 ALA A O 1
ATOM 858 N N . VAL A 1 111 ? -2.242 5.398 9.759 1.00 97.12 111 VAL A N 1
ATOM 859 C CA . VAL A 1 111 ? -2.325 4.051 10.332 1.00 97.12 111 VAL A CA 1
ATOM 860 C C . VAL A 1 111 ? -1.911 4.060 11.793 1.00 97.12 111 VAL A C 1
ATOM 862 O O . VAL A 1 111 ? -2.606 3.453 12.593 1.00 97.12 111 VAL A O 1
ATOM 865 N N . LEU A 1 112 ? -0.842 4.761 12.175 1.00 96.94 112 LEU A N 1
ATOM 866 C CA . LEU A 1 112 ? -0.423 4.843 13.579 1.00 96.94 112 LEU A CA 1
ATOM 867 C C . LEU A 1 112 ? -1.412 5.620 14.442 1.00 96.94 112 LEU A C 1
ATOM 869 O O . LEU A 1 112 ? -1.557 5.310 15.623 1.00 96.94 112 LEU A O 1
ATOM 873 N N . PHE A 1 113 ? -2.128 6.578 13.854 1.00 96.19 113 PHE A N 1
ATOM 874 C CA . PHE A 1 113 ? -3.218 7.269 14.530 1.00 96.19 113 PHE A CA 1
ATOM 875 C C . PHE A 1 113 ? -4.382 6.323 14.865 1.00 96.19 113 PHE A C 1
ATOM 877 O O . PHE A 1 113 ? -4.938 6.387 15.958 1.00 96.19 113 PHE A O 1
ATOM 884 N N . ALA A 1 114 ? -4.736 5.417 13.946 1.00 96.06 114 ALA A N 1
ATOM 885 C CA . ALA A 1 114 ? -5.813 4.443 14.146 1.00 96.06 114 ALA A CA 1
ATOM 886 C C . ALA A 1 114 ? -5.367 3.149 14.862 1.00 96.06 114 ALA A C 1
ATOM 888 O O . ALA A 1 114 ? -6.170 2.511 15.542 1.00 96.06 114 ALA A O 1
ATOM 889 N N . PHE A 1 115 ? -4.105 2.749 14.717 1.00 95.69 115 PHE A N 1
ATOM 890 C CA . PHE A 1 115 ? -3.528 1.499 15.215 1.00 95.69 115 PHE 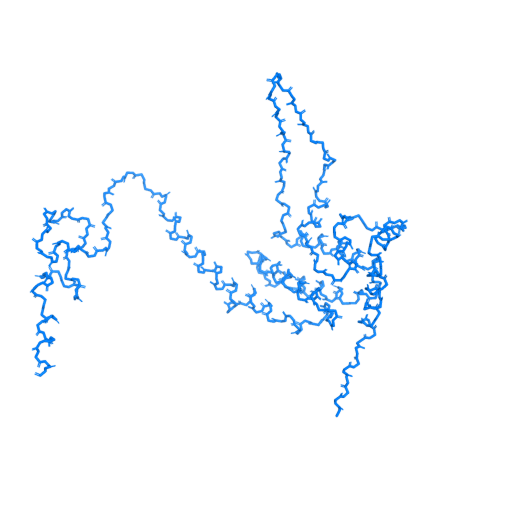A CA 1
ATOM 891 C C . PHE A 1 115 ? -2.113 1.746 15.773 1.00 95.69 115 PHE A C 1
ATOM 893 O O . PHE A 1 115 ? -1.113 1.480 15.096 1.00 95.69 115 PHE A O 1
ATOM 900 N N . PRO A 1 116 ? -1.999 2.231 17.023 1.00 93.81 116 PRO A N 1
ATOM 901 C CA . PRO A 1 116 ? -0.715 2.637 17.600 1.00 93.81 116 PRO A CA 1
ATOM 902 C C . PRO A 1 116 ? 0.351 1.530 17.655 1.00 93.81 116 PRO A C 1
ATOM 904 O O . PRO A 1 116 ? 1.546 1.818 17.586 1.00 93.81 116 PRO A O 1
ATOM 907 N N . SER A 1 117 ? -0.052 0.259 17.741 1.00 92.62 117 SER A N 1
ATOM 908 C CA . SER A 1 117 ? 0.869 -0.880 17.844 1.00 92.62 117 SER A CA 1
ATOM 909 C C . SER A 1 117 ? 1.552 -1.284 16.531 1.00 92.62 117 SER A C 1
ATOM 911 O O . SER A 1 117 ? 2.508 -2.059 16.559 1.00 92.62 117 SER A O 1
ATOM 913 N N . ARG A 1 118 ? 1.171 -0.703 15.383 1.00 95.44 118 ARG A N 1
ATOM 914 C CA . ARG A 1 118 ? 1.735 -1.050 14.058 1.00 95.44 118 ARG A CA 1
ATOM 915 C C . ARG A 1 118 ? 3.105 -0.424 13.750 1.00 95.44 118 ARG A C 1
ATOM 917 O O . ARG A 1 118 ? 3.664 -0.626 12.673 1.00 95.44 118 ARG A O 1
ATOM 924 N N . GLY A 1 119 ? 3.694 0.335 14.677 1.00 96.00 119 GLY A N 1
ATOM 925 C CA . GLY A 1 119 ? 4.933 1.095 14.436 1.00 96.00 119 GLY A CA 1
ATOM 926 C C . GLY A 1 119 ? 6.131 0.251 14.003 1.00 96.00 119 GLY A C 1
ATOM 927 O O . GLY A 1 119 ? 6.839 0.602 13.054 1.00 96.00 119 GLY A O 1
ATOM 928 N N . CYS A 1 120 ? 6.358 -0.877 14.674 1.00 95.31 120 CYS A N 1
ATOM 929 C CA . CYS A 1 120 ? 7.518 -1.727 14.414 1.00 95.31 120 CYS A CA 1
ATOM 930 C C . CYS A 1 120 ? 7.483 -2.342 13.008 1.00 95.31 120 CYS A C 1
ATOM 932 O O . CYS A 1 120 ? 8.486 -2.288 12.288 1.00 95.31 120 CYS A O 1
ATOM 934 N N . GLU A 1 121 ? 6.334 -2.890 12.607 1.00 96.31 121 GLU A N 1
ATOM 935 C CA . GLU A 1 121 ? 6.156 -3.537 11.305 1.00 96.31 121 GLU A CA 1
ATOM 936 C C . GLU A 1 121 ? 6.208 -2.529 10.145 1.00 96.31 121 GLU A C 1
ATOM 938 O O . GLU A 1 121 ? 6.901 -2.774 9.156 1.00 96.31 121 GLU A O 1
ATOM 943 N N . LEU A 1 122 ? 5.586 -1.351 10.293 1.00 97.88 122 LEU A N 1
ATOM 944 C CA . LEU A 1 122 ? 5.578 -0.309 9.264 1.00 97.88 122 LEU A CA 1
ATOM 945 C C . LEU A 1 122 ? 6.994 0.222 9.033 1.00 97.88 122 LEU A C 1
ATOM 947 O O . LEU A 1 122 ? 7.438 0.351 7.892 1.00 97.88 122 LEU A O 1
ATOM 951 N N . ASN A 1 123 ? 7.761 0.448 10.102 1.00 98.06 123 ASN A N 1
ATOM 952 C CA . ASN A 1 123 ? 9.158 0.858 9.982 1.00 98.06 123 ASN A CA 1
ATOM 953 C C . ASN A 1 123 ? 10.043 -0.250 9.376 1.00 98.06 123 ASN A C 1
ATOM 955 O O . ASN A 1 123 ? 10.980 0.037 8.625 1.00 98.06 123 ASN A O 1
ATOM 959 N N . ALA A 1 124 ? 9.780 -1.524 9.688 1.00 98.12 124 ALA A N 1
ATOM 960 C CA . ALA A 1 124 ? 10.486 -2.643 9.066 1.00 98.12 124 ALA A CA 1
ATOM 961 C C . ALA A 1 124 ? 10.237 -2.693 7.554 1.00 98.12 124 ALA A C 1
ATOM 963 O O . ALA A 1 124 ? 11.193 -2.794 6.777 1.00 98.12 124 ALA A O 1
ATOM 964 N N . TYR A 1 125 ? 8.986 -2.541 7.135 1.00 98.44 125 TYR A N 1
ATOM 965 C CA . TYR A 1 125 ? 8.614 -2.543 5.727 1.00 98.44 125 TYR A CA 1
ATOM 966 C C . TYR A 1 125 ? 9.112 -1.307 4.976 1.00 98.44 125 TYR A C 1
ATOM 968 O O . TYR A 1 125 ? 9.664 -1.437 3.882 1.00 98.44 125 TYR A O 1
ATOM 976 N N . MET A 1 126 ? 9.057 -0.124 5.593 1.00 98.38 126 MET A N 1
ATOM 977 C CA . MET A 1 126 ? 9.648 1.093 5.036 1.00 98.38 126 MET A CA 1
ATOM 978 C C . MET A 1 126 ? 11.134 0.899 4.715 1.00 98.38 126 MET A C 1
ATOM 980 O O . MET A 1 126 ? 11.598 1.261 3.631 1.00 98.38 126 MET A O 1
ATOM 984 N N . ARG A 1 127 ? 11.901 0.308 5.641 1.00 98.44 127 ARG A N 1
ATOM 985 C CA . ARG A 1 127 ? 13.325 0.000 5.426 1.00 98.44 127 ARG A CA 1
ATOM 986 C C . ARG A 1 127 ? 13.521 -1.012 4.301 1.00 98.44 127 ARG A C 1
ATOM 988 O O . ARG A 1 127 ? 14.434 -0.842 3.495 1.00 98.44 127 ARG A O 1
ATOM 995 N N . HIS A 1 128 ? 12.669 -2.032 4.230 1.00 97.88 128 HIS A N 1
ATOM 996 C CA . HIS A 1 128 ? 12.698 -3.043 3.173 1.00 97.88 128 HIS A CA 1
ATOM 997 C C . HIS A 1 128 ? 12.480 -2.431 1.783 1.00 97.88 128 HIS A C 1
ATOM 999 O O . HIS A 1 128 ? 13.333 -2.586 0.907 1.00 97.88 128 HIS A O 1
ATOM 1005 N N . VAL A 1 129 ? 11.402 -1.670 1.586 1.00 98.19 129 VAL A N 1
ATOM 1006 C CA . VAL A 1 129 ? 11.086 -1.068 0.281 1.00 98.19 129 VAL A CA 1
ATOM 1007 C C . VAL A 1 129 ? 12.118 -0.006 -0.115 1.00 98.19 129 VAL A C 1
ATOM 1009 O O . VAL A 1 129 ? 12.601 -0.018 -1.249 1.00 98.19 129 VAL A O 1
ATOM 1012 N N . ASN A 1 130 ? 12.573 0.840 0.816 1.00 98.19 130 ASN A N 1
ATOM 1013 C CA . ASN A 1 130 ? 13.671 1.780 0.545 1.00 98.19 130 ASN A CA 1
ATOM 1014 C C . ASN A 1 130 ? 14.962 1.059 0.132 1.00 98.19 130 ASN A C 1
ATOM 1016 O O . ASN A 1 130 ? 15.670 1.510 -0.774 1.00 98.19 130 ASN A O 1
ATOM 1020 N N . LYS A 1 131 ? 15.272 -0.090 0.749 1.00 97.94 131 LYS A N 1
ATOM 1021 C CA . LYS A 1 131 ? 16.423 -0.897 0.341 1.00 97.94 131 LYS A CA 1
ATOM 1022 C C . LYS A 1 131 ? 16.253 -1.399 -1.091 1.00 97.94 131 LYS A C 1
ATOM 1024 O O . LYS A 1 131 ? 17.222 -1.322 -1.845 1.00 97.94 131 LYS A O 1
ATOM 1029 N N . LEU A 1 132 ? 15.053 -1.837 -1.483 1.00 97.12 132 LEU A N 1
ATOM 1030 C CA . LEU A 1 132 ? 14.750 -2.236 -2.862 1.00 97.12 132 LEU A CA 1
ATOM 1031 C C . LEU A 1 132 ? 14.969 -1.082 -3.849 1.00 97.12 132 LEU A C 1
ATOM 1033 O O . LEU A 1 132 ? 15.668 -1.282 -4.841 1.00 97.12 132 LEU A O 1
ATOM 1037 N N . PHE A 1 133 ? 14.484 0.129 -3.555 1.00 97.44 133 PHE A N 1
ATOM 1038 C CA . PHE A 1 133 ? 14.764 1.311 -4.382 1.00 97.44 133 PHE A CA 1
ATOM 1039 C C . PHE A 1 133 ? 16.265 1.609 -4.505 1.00 97.44 133 PHE A C 1
ATOM 1041 O O . PHE A 1 133 ? 16.725 1.937 -5.596 1.00 97.44 133 PHE A O 1
ATOM 1048 N N . SER A 1 134 ? 17.040 1.442 -3.426 1.00 97.06 134 SER A N 1
ATOM 1049 C CA . SER A 1 134 ? 18.489 1.713 -3.431 1.00 97.06 134 SER A CA 1
ATOM 1050 C C . SER A 1 134 ? 19.315 0.717 -4.255 1.00 97.06 134 SER A C 1
ATOM 1052 O O . SER A 1 134 ? 20.390 1.067 -4.733 1.00 97.06 134 SER A O 1
ATOM 1054 N N . VAL A 1 135 ? 18.844 -0.528 -4.399 1.00 95.94 135 VAL A N 1
ATOM 1055 C CA . VAL A 1 135 ? 19.553 -1.578 -5.156 1.00 95.94 135 VAL A CA 1
ATOM 1056 C C . VAL A 1 135 ? 19.019 -1.741 -6.578 1.00 95.94 135 VAL A C 1
ATOM 1058 O O . VAL A 1 135 ? 19.706 -2.304 -7.427 1.00 95.94 135 VAL A O 1
ATOM 1061 N N . CYS A 1 136 ? 17.808 -1.255 -6.857 1.00 92.69 136 CYS A N 1
ATOM 1062 C CA . CYS A 1 136 ? 17.239 -1.242 -8.197 1.00 92.69 136 CYS A CA 1
ATOM 1063 C C . CYS A 1 136 ? 17.685 0.011 -8.954 1.00 92.69 136 CYS A C 1
ATOM 1065 O O . CYS A 1 136 ? 17.601 1.127 -8.448 1.00 92.69 136 CYS A O 1
ATOM 1067 N N . HIS A 1 137 ? 18.094 -0.163 -10.211 1.00 92.81 137 HIS A N 1
ATOM 1068 C CA . HIS A 1 137 ? 18.349 0.970 -11.098 1.00 92.81 137 HIS A CA 1
ATOM 1069 C C . HIS A 1 137 ? 17.069 1.804 -11.293 1.00 92.81 137 HIS A C 1
ATOM 1071 O O . HIS A 1 137 ? 15.982 1.234 -11.405 1.00 92.81 137 HIS A O 1
ATOM 1077 N N . SER A 1 138 ? 17.185 3.133 -11.397 1.00 91.75 138 SER A N 1
ATOM 1078 C CA . SER A 1 138 ? 16.035 4.054 -11.468 1.00 91.75 138 SER A CA 1
ATOM 1079 C C . SER A 1 138 ? 15.050 3.734 -12.595 1.00 91.75 138 SER A C 1
ATOM 1081 O O . SER A 1 138 ? 13.843 3.850 -12.417 1.00 91.75 138 SER A O 1
ATOM 1083 N N . SER A 1 139 ? 15.533 3.228 -13.736 1.00 89.62 139 SER A N 1
ATOM 1084 C CA . SER A 1 139 ? 14.662 2.788 -14.845 1.00 89.62 139 SER A CA 1
ATOM 1085 C C . SER A 1 139 ? 13.760 1.592 -14.507 1.00 89.62 139 SER A C 1
ATOM 1087 O O . SER A 1 139 ? 12.841 1.283 -15.263 1.00 89.62 139 SER A O 1
ATOM 1089 N N . LEU A 1 140 ? 14.023 0.903 -13.396 1.00 91.62 140 LEU A N 1
ATOM 1090 C CA . LEU A 1 140 ? 13.272 -0.247 -12.899 1.00 91.62 140 LEU A CA 1
ATOM 1091 C C . LEU A 1 140 ? 12.482 0.075 -11.622 1.00 91.62 140 LEU A C 1
ATOM 1093 O O . LEU A 1 140 ? 11.837 -0.819 -11.084 1.00 91.62 140 LEU A O 1
ATOM 1097 N N . HIS A 1 141 ? 12.481 1.323 -11.139 1.00 94.19 141 HIS A N 1
ATOM 1098 C CA . HIS A 1 141 ? 11.765 1.721 -9.915 1.00 94.19 141 HIS A CA 1
ATOM 1099 C C . HIS A 1 141 ? 10.256 1.457 -9.978 1.00 94.19 141 HIS A C 1
ATOM 1101 O O . HIS A 1 141 ? 9.670 1.079 -8.967 1.00 94.19 141 HIS A O 1
ATOM 1107 N N . TYR A 1 142 ? 9.646 1.509 -11.167 1.00 93.19 142 TYR A N 1
ATOM 1108 C CA . TYR A 1 142 ? 8.245 1.110 -11.361 1.00 93.19 142 TYR A CA 1
ATOM 1109 C C . TYR A 1 142 ? 7.957 -0.331 -10.898 1.00 93.19 142 TYR A C 1
ATOM 1111 O O . TYR A 1 142 ? 6.850 -0.631 -10.465 1.00 93.19 142 TYR A O 1
ATOM 1119 N N . ARG A 1 143 ? 8.946 -1.236 -10.947 1.00 94.88 143 ARG A N 1
ATOM 1120 C CA . ARG A 1 143 ? 8.797 -2.617 -10.457 1.00 94.88 143 ARG A CA 1
ATOM 1121 C C . ARG A 1 143 ? 8.723 -2.684 -8.942 1.00 94.88 143 ARG A C 1
ATOM 1123 O O . ARG A 1 143 ? 7.970 -3.493 -8.418 1.00 94.88 143 ARG A O 1
ATOM 1130 N N . VAL A 1 144 ? 9.490 -1.835 -8.257 1.00 96.81 144 VAL A N 1
ATOM 1131 C CA . VAL A 1 144 ? 9.456 -1.724 -6.793 1.00 96.81 144 VAL A CA 1
ATOM 1132 C C . VAL A 1 144 ? 8.102 -1.171 -6.347 1.00 96.81 144 VAL A C 1
ATOM 1134 O O . VAL A 1 144 ? 7.516 -1.707 -5.415 1.00 96.81 144 VAL A O 1
ATOM 1137 N N . ILE A 1 145 ? 7.572 -0.175 -7.064 1.00 96.56 145 ILE A N 1
ATOM 1138 C CA . ILE A 1 145 ? 6.233 0.389 -6.824 1.00 96.56 145 ILE A CA 1
ATOM 1139 C C . ILE A 1 145 ? 5.142 -0.673 -7.036 1.00 96.56 145 ILE A C 1
ATOM 1141 O O . ILE A 1 145 ? 4.268 -0.838 -6.190 1.00 96.56 145 ILE A O 1
ATOM 1145 N N . ASN A 1 146 ? 5.213 -1.443 -8.126 1.00 95.12 146 ASN A N 1
ATOM 1146 C CA . ASN A 1 146 ? 4.241 -2.508 -8.393 1.00 95.12 146 ASN A CA 1
ATOM 1147 C C . ASN A 1 146 ? 4.314 -3.644 -7.361 1.00 95.12 146 ASN A C 1
ATOM 1149 O O . ASN A 1 146 ? 3.279 -4.149 -6.933 1.00 95.12 146 ASN A O 1
ATOM 1153 N N . TYR A 1 147 ? 5.526 -4.020 -6.948 1.00 97.06 147 TYR A N 1
ATOM 1154 C CA . TYR A 1 147 ? 5.745 -4.969 -5.860 1.00 97.06 147 TYR A CA 1
ATOM 1155 C C . TYR A 1 147 ? 5.110 -4.478 -4.552 1.00 97.06 147 TYR A C 1
ATOM 1157 O O . TYR A 1 147 ? 4.385 -5.235 -3.914 1.00 97.06 147 TYR A O 1
ATOM 1165 N N . ASP A 1 148 ? 5.350 -3.219 -4.171 1.00 97.75 148 ASP A N 1
ATOM 1166 C CA . ASP A 1 148 ? 4.761 -2.621 -2.969 1.00 97.75 148 ASP A CA 1
ATOM 1167 C C . ASP A 1 148 ? 3.230 -2.663 -3.008 1.00 97.75 148 ASP A C 1
ATOM 1169 O O . ASP A 1 148 ? 2.587 -3.072 -2.042 1.00 97.75 148 ASP A O 1
ATOM 1173 N N . HIS A 1 149 ? 2.648 -2.284 -4.144 1.00 96.38 149 HIS A N 1
ATOM 1174 C CA . HIS A 1 149 ? 1.207 -2.326 -4.346 1.00 96.38 149 HIS A CA 1
ATOM 1175 C C . HIS A 1 149 ? 0.643 -3.746 -4.172 1.00 96.38 149 HIS A C 1
ATOM 1177 O O . HIS A 1 149 ? -0.334 -3.934 -3.448 1.00 96.38 149 HIS A O 1
ATOM 1183 N N . ALA A 1 150 ? 1.278 -4.756 -4.776 1.00 95.75 150 ALA A N 1
ATOM 1184 C CA . ALA A 1 150 ? 0.860 -6.151 -4.636 1.00 95.75 150 ALA A CA 1
ATOM 1185 C C . ALA A 1 150 ? 1.003 -6.664 -3.191 1.00 95.75 150 ALA A C 1
ATOM 1187 O O . ALA A 1 150 ? 0.081 -7.287 -2.666 1.00 95.75 150 ALA A O 1
ATOM 1188 N N . ALA A 1 151 ? 2.115 -6.346 -2.520 1.00 96.56 151 ALA A N 1
ATOM 1189 C CA . ALA A 1 151 ? 2.338 -6.723 -1.127 1.00 96.56 151 ALA A CA 1
ATOM 1190 C C . ALA A 1 151 ? 1.274 -6.118 -0.196 1.00 96.56 151 ALA A C 1
ATOM 1192 O O . ALA A 1 151 ? 0.707 -6.833 0.628 1.00 96.56 151 ALA A O 1
ATOM 1193 N N . ARG A 1 152 ? 0.936 -4.832 -0.365 1.00 96.19 152 ARG A N 1
ATOM 1194 C CA . ARG A 1 152 ? -0.114 -4.167 0.427 1.00 96.19 152 ARG A CA 1
ATOM 1195 C C . ARG A 1 152 ? -1.503 -4.760 0.205 1.00 96.19 152 ARG A C 1
ATOM 1197 O O . ARG A 1 152 ? -2.261 -4.834 1.164 1.00 96.19 152 ARG A O 1
ATOM 1204 N N . ILE A 1 153 ? -1.823 -5.217 -1.010 1.00 94.94 153 ILE A N 1
ATOM 1205 C CA . ILE A 1 153 ? -3.074 -5.947 -1.279 1.00 94.94 153 ILE A CA 1
ATOM 1206 C C . ILE A 1 153 ? -3.118 -7.260 -0.496 1.00 94.94 153 ILE A C 1
ATOM 1208 O O . ILE A 1 153 ? -4.131 -7.557 0.132 1.00 94.94 153 ILE A O 1
ATOM 1212 N N . ILE A 1 154 ? -2.028 -8.032 -0.496 1.00 93.88 154 ILE A N 1
ATOM 1213 C CA . ILE A 1 154 ? -1.967 -9.292 0.257 1.00 93.88 154 ILE A CA 1
ATOM 1214 C C . ILE A 1 154 ? -2.148 -9.026 1.750 1.00 93.88 154 ILE A C 1
ATOM 1216 O O . ILE A 1 154 ? -2.999 -9.663 2.367 1.00 93.88 154 ILE A O 1
ATOM 1220 N N . ILE A 1 155 ? -1.396 -8.070 2.303 1.00 94.06 155 ILE A N 1
ATOM 1221 C CA . ILE A 1 155 ? -1.450 -7.716 3.727 1.00 94.06 155 ILE A CA 1
ATOM 1222 C C . ILE A 1 155 ? -2.861 -7.241 4.107 1.00 94.06 155 ILE A C 1
ATOM 1224 O O . ILE A 1 155 ? -3.444 -7.782 5.036 1.00 94.06 155 ILE A O 1
ATOM 1228 N N . GLY A 1 156 ? -3.460 -6.319 3.345 1.00 91.81 156 GLY A N 1
ATOM 1229 C CA . GLY A 1 156 ? -4.817 -5.826 3.624 1.00 91.81 156 GLY A CA 1
ATOM 1230 C C . GLY A 1 156 ? -5.918 -6.882 3.451 1.00 91.81 156 GLY A C 1
ATOM 1231 O O . GLY A 1 156 ? -6.965 -6.815 4.084 1.00 91.81 156 GLY A O 1
ATOM 1232 N N . SER A 1 157 ? -5.683 -7.912 2.631 1.00 89.94 157 SER A N 1
ATOM 1233 C CA . SER A 1 157 ? -6.622 -9.033 2.478 1.00 89.94 157 SER A CA 1
ATOM 1234 C C . SER A 1 157 ? -6.539 -10.074 3.603 1.00 89.94 157 SER A C 1
ATOM 1236 O O . SER A 1 157 ? -7.386 -10.970 3.678 1.00 89.94 157 SER A O 1
ATOM 1238 N N . ARG A 1 158 ? -5.507 -9.996 4.455 1.00 88.38 158 ARG A N 1
ATOM 1239 C CA . ARG A 1 158 ? -5.160 -11.009 5.457 1.00 88.38 158 ARG A CA 1
ATOM 1240 C C . ARG A 1 158 ? -4.782 -10.366 6.791 1.00 88.38 158 ARG A C 1
ATOM 1242 O O . ARG A 1 158 ? -3.631 -10.029 7.034 1.00 88.38 158 ARG A O 1
ATOM 1249 N N . HIS A 1 159 ? -5.742 -10.331 7.713 1.00 86.12 159 HIS A N 1
ATOM 1250 C CA . HIS A 1 159 ? -5.549 -9.802 9.073 1.00 86.12 159 HIS A CA 1
ATOM 1251 C C . HIS A 1 159 ? -4.650 -10.667 9.984 1.00 86.12 159 HIS A C 1
ATOM 1253 O O . HIS A 1 159 ? -4.530 -10.386 11.174 1.00 86.12 159 HIS A O 1
ATOM 1259 N N . ASP A 1 160 ? -4.066 -11.753 9.467 1.00 88.56 160 ASP A N 1
ATOM 1260 C CA . ASP A 1 160 ? -3.105 -12.610 10.169 1.00 88.56 160 ASP A CA 1
ATOM 1261 C C . ASP A 1 160 ? -1.640 -12.310 9.811 1.00 88.56 160 ASP A C 1
ATOM 1263 O O . ASP A 1 160 ? -0.751 -12.922 10.402 1.00 88.56 160 ASP A O 1
ATOM 1267 N N . ILE A 1 161 ? -1.388 -11.388 8.873 1.00 91.25 161 ILE A N 1
ATOM 1268 C CA . ILE A 1 161 ? -0.045 -11.028 8.405 1.00 91.25 161 ILE A CA 1
ATOM 1269 C C . ILE A 1 161 ? 0.315 -9.600 8.812 1.00 91.25 161 ILE A C 1
ATOM 1271 O O . ILE A 1 161 ? -0.480 -8.674 8.662 1.00 91.25 161 ILE A O 1
ATOM 1275 N N . LEU A 1 162 ? 1.563 -9.407 9.234 1.00 93.62 162 LEU A N 1
ATOM 1276 C CA . LEU A 1 162 ? 2.161 -8.096 9.455 1.00 93.62 162 LEU A CA 1
ATOM 1277 C C . LEU A 1 162 ? 3.023 -7.643 8.265 1.00 93.62 162 LEU A C 1
ATOM 1279 O O . LEU A 1 162 ? 3.607 -8.431 7.522 1.00 93.62 162 LEU A O 1
ATOM 1283 N N . PHE A 1 163 ? 3.221 -6.335 8.137 1.00 95.94 163 PHE A N 1
ATOM 1284 C CA . PHE A 1 163 ? 4.151 -5.712 7.192 1.00 95.94 163 PHE A CA 1
ATOM 1285 C C . PHE A 1 163 ? 5.598 -6.222 7.333 1.00 95.94 163 PHE A C 1
ATOM 1287 O O . PHE A 1 163 ? 6.376 -6.158 6.379 1.00 95.94 163 PHE A O 1
ATOM 1294 N N . SER A 1 164 ? 5.974 -6.746 8.503 1.00 95.94 164 SER A N 1
ATOM 1295 C CA . SER A 1 164 ? 7.279 -7.369 8.756 1.00 95.94 164 SER A CA 1
ATOM 1296 C C . SER A 1 164 ? 7.400 -8.817 8.270 1.00 95.94 164 SER A C 1
ATOM 1298 O O . SER A 1 164 ? 8.517 -9.336 8.205 1.00 95.94 164 SER A O 1
ATOM 1300 N N . ASP A 1 165 ? 6.300 -9.473 7.903 1.00 94.44 165 ASP A N 1
ATOM 1301 C CA . ASP A 1 165 ? 6.273 -10.891 7.534 1.00 94.44 165 ASP A CA 1
ATOM 1302 C C . ASP A 1 165 ? 6.610 -11.088 6.053 1.00 94.44 165 ASP A C 1
ATOM 1304 O O . ASP A 1 165 ? 5.865 -11.684 5.281 1.00 94.44 165 ASP A O 1
ATOM 1308 N N . PHE A 1 166 ? 7.789 -10.615 5.641 1.00 95.00 166 PHE A N 1
ATOM 1309 C CA . PHE A 1 166 ? 8.215 -10.566 4.233 1.00 95.00 166 PHE A CA 1
ATOM 1310 C C . PHE A 1 166 ? 8.110 -11.898 3.478 1.00 95.00 166 PHE A C 1
ATOM 1312 O O . PHE A 1 166 ? 7.996 -11.911 2.254 1.00 95.00 166 PHE A O 1
ATOM 1319 N N . HIS A 1 167 ? 8.183 -13.019 4.195 1.00 93.50 167 HIS A N 1
ATOM 1320 C CA . HIS A 1 167 ? 8.068 -14.354 3.624 1.00 93.50 167 HIS A CA 1
ATOM 1321 C C . HIS A 1 167 ? 6.670 -14.644 3.054 1.00 93.50 167 HIS A C 1
ATOM 1323 O O . HIS A 1 167 ? 6.575 -15.333 2.039 1.00 93.50 167 HIS A O 1
ATOM 1329 N N . GLU A 1 168 ? 5.614 -14.066 3.633 1.00 93.00 168 GLU A N 1
ATOM 1330 C CA . GLU A 1 168 ? 4.221 -14.288 3.225 1.00 93.00 168 GLU A CA 1
ATOM 1331 C C . GLU A 1 168 ? 3.925 -13.729 1.826 1.00 93.00 168 GLU A C 1
ATOM 1333 O O . GLU A 1 168 ? 3.131 -14.297 1.081 1.00 93.00 168 GLU A O 1
ATOM 1338 N N . PHE A 1 169 ? 4.619 -12.664 1.421 1.00 93.00 169 PHE A N 1
ATOM 1339 C CA . PHE A 1 169 ? 4.471 -12.012 0.112 1.00 93.00 169 PHE A CA 1
ATOM 1340 C C . PHE A 1 169 ? 5.768 -12.023 -0.713 1.00 93.00 169 PHE A C 1
ATOM 1342 O O . PHE A 1 169 ? 5.920 -11.283 -1.686 1.00 93.00 169 PHE A O 1
ATOM 1349 N N . MET A 1 170 ? 6.721 -12.899 -0.378 1.00 92.31 170 MET A N 1
ATOM 1350 C CA . MET A 1 170 ? 7.990 -13.007 -1.109 1.00 92.31 170 MET A CA 1
ATOM 1351 C C . MET A 1 170 ? 7.790 -13.409 -2.578 1.00 92.31 170 MET A C 1
ATOM 1353 O O . MET A 1 170 ? 8.567 -13.009 -3.443 1.00 92.31 170 MET A O 1
ATOM 1357 N N . HIS A 1 171 ? 6.730 -14.159 -2.879 1.00 90.31 171 HIS A N 1
ATOM 1358 C CA . HIS A 1 171 ? 6.381 -14.537 -4.246 1.00 90.31 171 HIS A CA 1
ATOM 1359 C C . HIS A 1 171 ? 6.059 -13.319 -5.130 1.00 90.31 171 HIS A C 1
ATOM 1361 O O . HIS A 1 171 ? 6.383 -13.339 -6.317 1.00 90.31 171 HIS A O 1
ATOM 1367 N N . GLU A 1 172 ? 5.539 -12.226 -4.561 1.00 92.81 172 GLU A N 1
ATOM 1368 C CA . GLU A 1 172 ? 5.316 -10.974 -5.296 1.00 92.81 172 GLU A CA 1
ATOM 1369 C C . GLU A 1 172 ? 6.623 -10.278 -5.659 1.00 92.81 172 GLU A C 1
ATOM 1371 O O . GLU A 1 172 ? 6.764 -9.711 -6.746 1.00 92.81 172 GLU A O 1
ATOM 1376 N N . LYS A 1 173 ? 7.634 -10.376 -4.790 1.00 91.94 173 LYS A N 1
ATOM 1377 C CA . LYS A 1 173 ? 8.982 -9.906 -5.121 1.00 91.94 173 LYS A CA 1
ATOM 1378 C C . LYS A 1 173 ? 9.496 -10.640 -6.358 1.00 91.94 173 LYS A C 1
ATOM 1380 O O . LYS A 1 173 ? 9.993 -10.002 -7.285 1.00 91.94 173 LYS A O 1
ATOM 1385 N N . THR A 1 174 ? 9.312 -11.957 -6.409 1.00 91.69 174 THR A N 1
ATOM 1386 C CA . THR A 1 174 ? 9.674 -12.743 -7.590 1.00 91.69 174 THR A CA 1
ATOM 1387 C C . THR A 1 174 ? 8.837 -12.376 -8.810 1.00 91.69 174 THR A C 1
ATOM 1389 O O . THR A 1 174 ? 9.390 -12.262 -9.898 1.00 91.69 174 THR A O 1
ATOM 1392 N N . ALA A 1 175 ? 7.536 -12.131 -8.659 1.00 91.00 175 ALA A N 1
ATOM 1393 C CA . ALA A 1 175 ? 6.659 -11.785 -9.775 1.00 91.00 175 ALA A CA 1
ATOM 1394 C C . ALA A 1 175 ? 7.028 -10.448 -10.442 1.00 91.00 175 ALA A C 1
ATOM 1396 O O . ALA A 1 175 ? 7.041 -10.371 -11.676 1.00 91.00 175 ALA A O 1
ATOM 1397 N N . TYR A 1 176 ? 7.333 -9.420 -9.643 1.00 92.81 176 TYR A N 1
ATOM 1398 C CA . TYR A 1 176 ? 7.508 -8.044 -10.119 1.00 92.81 176 TYR A CA 1
ATOM 1399 C C . TYR A 1 176 ? 8.962 -7.591 -10.254 1.00 92.81 176 TYR A C 1
ATOM 1401 O O . TYR A 1 176 ? 9.246 -6.766 -11.125 1.00 92.81 176 TYR A O 1
ATOM 1409 N N . ILE A 1 177 ? 9.884 -8.097 -9.429 1.00 92.25 177 ILE A N 1
ATOM 1410 C CA . ILE A 1 177 ? 11.285 -7.648 -9.411 1.00 92.25 177 ILE A CA 1
ATOM 1411 C C . ILE A 1 177 ? 12.187 -8.624 -10.166 1.00 92.25 177 ILE A C 1
ATOM 1413 O O . ILE A 1 177 ? 12.933 -8.189 -11.053 1.00 92.25 177 ILE A O 1
ATOM 1417 N N . ASP A 1 178 ? 12.113 -9.917 -9.844 1.00 89.12 178 ASP A N 1
ATOM 1418 C CA . ASP A 1 178 ? 13.031 -10.914 -10.399 1.00 89.12 178 ASP A CA 1
ATOM 1419 C C . ASP A 1 178 ? 12.837 -11.075 -11.914 1.00 89.12 178 ASP A C 1
ATOM 1421 O O . ASP A 1 178 ? 11.729 -11.026 -12.448 1.00 89.12 178 ASP A O 1
ATOM 1425 N N . SER A 1 179 ? 13.935 -11.294 -12.642 1.00 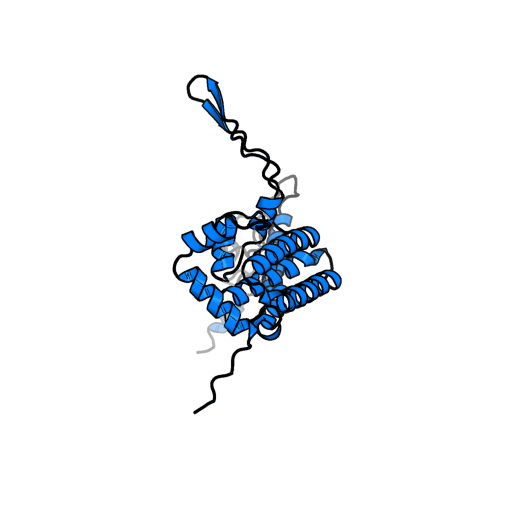85.06 179 SER A N 1
ATOM 1426 C CA . SER A 1 179 ? 13.924 -11.397 -14.111 1.00 85.06 179 SER A CA 1
ATOM 1427 C C . SER A 1 179 ? 13.061 -12.544 -14.647 1.00 85.06 179 SER A C 1
ATOM 1429 O O . SER A 1 179 ? 12.599 -12.480 -15.785 1.00 85.06 179 SER A O 1
ATOM 1431 N N . VAL A 1 180 ? 12.841 -13.569 -13.823 1.00 83.94 180 VAL A N 1
ATOM 1432 C CA . VAL A 1 180 ? 11.996 -14.735 -14.116 1.00 83.94 180 VAL A CA 1
ATOM 1433 C C . VAL A 1 180 ? 10.511 -14.492 -13.824 1.00 83.94 180 VAL A C 1
ATOM 1435 O O . VAL A 1 180 ? 9.678 -15.330 -14.160 1.00 83.94 180 VAL A O 1
ATOM 1438 N N . GLY A 1 181 ? 10.172 -13.365 -13.196 1.00 85.44 181 GLY A N 1
ATOM 1439 C CA . GLY A 1 181 ? 8.820 -13.026 -12.776 1.00 85.44 181 GLY A CA 1
ATOM 1440 C C . GLY A 1 181 ? 7.848 -12.860 -13.937 1.00 85.44 181 GLY A C 1
ATOM 1441 O O . GLY A 1 181 ? 8.177 -12.277 -14.973 1.00 85.44 181 GLY A O 1
ATOM 1442 N N . ILE A 1 182 ? 6.612 -13.332 -13.757 1.00 80.38 182 ILE A N 1
ATOM 1443 C CA . ILE A 1 182 ? 5.584 -13.264 -14.802 1.00 80.38 182 ILE A CA 1
ATOM 1444 C C . ILE A 1 182 ? 5.289 -11.822 -15.238 1.00 80.38 182 ILE A C 1
ATOM 1446 O O . ILE A 1 182 ? 5.186 -11.570 -16.439 1.00 80.38 182 ILE A O 1
ATOM 1450 N N . ALA A 1 183 ? 5.247 -10.864 -14.304 1.00 77.38 183 ALA A N 1
ATOM 1451 C CA . ALA A 1 183 ? 4.997 -9.459 -14.628 1.00 77.38 183 ALA A CA 1
ATOM 1452 C C . ALA A 1 183 ? 6.173 -8.839 -15.406 1.00 77.38 183 ALA A C 1
ATOM 1454 O O . ALA A 1 183 ? 5.984 -8.001 -16.290 1.00 77.38 183 ALA A O 1
ATOM 1455 N N . VAL A 1 184 ? 7.398 -9.304 -15.143 1.00 75.62 184 VAL A N 1
ATOM 1456 C CA . VAL A 1 184 ? 8.610 -8.890 -15.861 1.00 75.62 184 VAL A CA 1
ATOM 1457 C C . VAL A 1 184 ? 8.643 -9.445 -17.287 1.00 75.62 184 VAL A C 1
ATOM 1459 O O . VAL A 1 184 ? 8.905 -8.705 -18.244 1.00 75.62 184 VAL A O 1
ATOM 1462 N N . VAL A 1 185 ? 8.355 -10.735 -17.459 1.00 74.88 185 VAL A N 1
ATOM 1463 C CA . VAL A 1 185 ? 8.330 -11.389 -18.776 1.00 74.88 185 VAL A CA 1
ATOM 1464 C C . VAL A 1 185 ? 7.178 -10.851 -19.635 1.00 74.88 185 VAL A C 1
ATOM 1466 O O . VAL A 1 185 ? 7.356 -10.579 -20.824 1.00 74.88 185 VAL A O 1
ATOM 1469 N N . GLN A 1 186 ? 6.005 -10.605 -19.053 1.00 72.94 186 GLN A N 1
ATOM 1470 C CA . GLN A 1 186 ? 4.893 -9.985 -19.779 1.00 72.94 186 GLN A CA 1
ATOM 1471 C C . GLN A 1 186 ? 5.230 -8.553 -20.210 1.00 72.94 186 GLN A C 1
ATOM 1473 O O . GLN A 1 186 ? 5.106 -8.233 -21.391 1.00 72.94 186 GLN A O 1
ATOM 1478 N N . GLY A 1 187 ? 5.788 -7.724 -19.321 1.00 68.56 187 GLY A N 1
ATOM 1479 C CA . GLY A 1 187 ? 6.205 -6.364 -19.681 1.00 68.56 187 GLY A CA 1
ATOM 1480 C C . GLY A 1 187 ? 7.249 -6.322 -20.808 1.00 68.56 187 GLY A C 1
ATOM 1481 O O . GLY A 1 187 ? 7.161 -5.488 -21.711 1.00 68.56 187 GLY A O 1
ATOM 1482 N N . THR A 1 188 ? 8.215 -7.249 -20.818 1.00 66.56 188 THR A N 1
ATOM 1483 C CA . THR A 1 188 ? 9.232 -7.332 -21.889 1.00 66.56 188 THR A CA 1
ATOM 1484 C C . THR A 1 188 ? 8.670 -7.851 -23.215 1.00 66.56 188 THR A C 1
ATOM 1486 O O . THR A 1 188 ? 9.021 -7.329 -24.281 1.00 66.56 188 THR A O 1
ATOM 1489 N N . THR A 1 189 ? 7.765 -8.832 -23.184 1.00 64.19 189 THR A N 1
ATOM 1490 C CA . THR A 1 189 ? 7.105 -9.343 -24.398 1.00 64.19 189 THR A CA 1
ATOM 1491 C C . THR A 1 189 ? 6.137 -8.320 -24.998 1.00 64.19 189 THR A C 1
ATOM 1493 O O . THR A 1 189 ? 6.094 -8.160 -26.219 1.00 64.19 189 THR A O 1
ATOM 1496 N N . GLU A 1 190 ? 5.418 -7.554 -24.176 1.00 62.34 190 GLU A N 1
ATOM 1497 C CA . GLU A 1 190 ? 4.559 -6.455 -24.627 1.00 62.34 190 GLU A CA 1
ATOM 1498 C C . GLU A 1 190 ? 5.352 -5.264 -25.167 1.00 62.34 190 GLU A C 1
ATOM 1500 O O . GLU A 1 190 ? 4.991 -4.707 -26.208 1.00 62.34 190 GLU A O 1
ATOM 1505 N N . ALA A 1 191 ? 6.464 -4.895 -24.524 1.00 60.22 191 ALA A N 1
ATOM 1506 C CA . ALA A 1 191 ? 7.380 -3.890 -25.056 1.00 60.22 191 ALA A CA 1
ATOM 1507 C C . ALA A 1 191 ? 7.941 -4.325 -26.420 1.00 60.22 191 ALA A C 1
ATOM 1509 O O . ALA A 1 191 ? 7.947 -3.529 -27.359 1.00 60.22 191 ALA A O 1
ATOM 1510 N N . SER A 1 192 ? 8.308 -5.601 -26.575 1.00 59.12 192 SER A N 1
ATOM 1511 C CA . SER A 1 192 ? 8.778 -6.157 -27.853 1.00 59.12 192 SER A CA 1
ATOM 1512 C C . SER A 1 192 ? 7.705 -6.097 -28.949 1.00 59.12 192 SER A C 1
ATOM 1514 O O . SER A 1 192 ? 8.015 -5.738 -30.087 1.00 59.12 192 SER A O 1
ATOM 1516 N N . LYS A 1 193 ? 6.430 -6.346 -28.607 1.00 54.41 193 LYS A N 1
ATOM 1517 C CA . LYS A 1 193 ? 5.280 -6.157 -29.516 1.00 54.41 193 LYS A CA 1
ATOM 1518 C C . LYS A 1 193 ? 5.054 -4.680 -29.874 1.00 54.41 193 LYS A C 1
ATOM 1520 O O . LYS A 1 193 ? 4.742 -4.358 -31.020 1.00 54.41 193 LYS A O 1
ATOM 1525 N N . LYS A 1 194 ? 5.245 -3.753 -28.925 1.00 51.50 194 LYS A N 1
ATOM 1526 C CA . LYS A 1 194 ? 5.137 -2.301 -29.171 1.00 51.50 194 LYS A CA 1
ATOM 1527 C C . LYS A 1 194 ? 6.294 -1.759 -30.016 1.00 51.50 194 LYS A C 1
ATOM 1529 O O . LYS A 1 194 ? 6.063 -0.857 -30.818 1.00 51.50 194 LYS A O 1
ATOM 1534 N N . VAL A 1 195 ? 7.504 -2.312 -29.906 1.00 53.00 195 VAL A N 1
ATOM 1535 C CA . VAL A 1 195 ? 8.653 -1.949 -30.761 1.00 53.00 195 VAL A CA 1
ATOM 1536 C C . VAL A 1 195 ? 8.420 -2.391 -32.210 1.00 53.00 195 VAL A C 1
ATOM 1538 O O . VAL A 1 195 ? 8.682 -1.616 -33.130 1.00 53.00 195 VAL A O 1
ATOM 1541 N N . THR A 1 196 ? 7.811 -3.561 -32.436 1.00 47.78 196 THR A N 1
ATOM 1542 C CA . THR A 1 196 ? 7.381 -3.968 -33.789 1.00 47.78 196 THR A CA 1
ATOM 1543 C C . THR A 1 196 ? 6.256 -3.081 -34.339 1.00 47.78 196 THR A C 1
ATOM 1545 O O . THR A 1 196 ? 6.195 -2.854 -35.546 1.00 47.78 196 THR A O 1
ATOM 1548 N N . ALA A 1 197 ? 5.401 -2.517 -33.477 1.00 49.47 197 ALA A N 1
ATOM 1549 C CA . ALA A 1 197 ? 4.354 -1.578 -33.885 1.00 49.47 197 ALA A CA 1
ATOM 1550 C C . ALA A 1 197 ? 4.874 -0.146 -34.153 1.00 49.47 197 ALA A C 1
ATOM 1552 O O . ALA A 1 197 ? 4.415 0.500 -35.094 1.00 49.47 197 ALA A O 1
ATOM 1553 N N . LYS A 1 198 ? 5.855 0.352 -33.382 1.00 41.78 198 LYS A N 1
ATOM 1554 C CA . LYS A 1 198 ? 6.438 1.704 -33.549 1.00 41.78 198 LYS A CA 1
ATOM 1555 C C . LYS A 1 198 ? 7.487 1.809 -34.659 1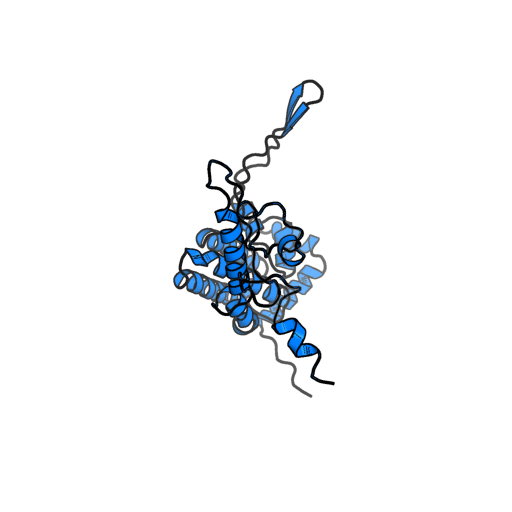.00 41.78 198 LYS A C 1
ATOM 1557 O O . LYS A 1 198 ? 7.729 2.908 -35.146 1.00 41.78 198 LYS A O 1
ATOM 1562 N N . SER A 1 199 ? 8.036 0.692 -35.136 1.00 42.12 199 SER A N 1
ATOM 1563 C CA . SER A 1 199 ? 8.904 0.661 -36.324 1.00 42.12 199 SER A CA 1
ATOM 1564 C C . SER A 1 199 ? 8.172 0.981 -37.644 1.00 42.12 199 SER A C 1
ATOM 1566 O O . SER A 1 199 ? 8.817 1.054 -38.687 1.00 42.12 199 SER A O 1
ATOM 1568 N N . LYS A 1 200 ? 6.843 1.167 -37.644 1.00 45.25 200 LYS A N 1
ATOM 1569 C CA . LYS A 1 200 ? 6.046 1.396 -38.866 1.00 45.25 200 LYS A CA 1
ATOM 1570 C C . LYS A 1 200 ? 5.757 2.862 -39.213 1.00 45.25 200 LYS A C 1
ATOM 1572 O O . LYS A 1 200 ? 4.985 3.107 -40.135 1.00 45.25 200 LYS A O 1
ATOM 1577 N N . LEU A 1 201 ? 6.364 3.832 -38.527 1.00 42.22 201 LEU A N 1
ATOM 1578 C CA . LEU A 1 201 ? 6.089 5.260 -38.748 1.00 42.22 201 LEU A CA 1
ATOM 1579 C C . LEU A 1 201 ? 7.352 6.105 -38.962 1.00 42.22 201 LEU A C 1
ATOM 1581 O O . LEU A 1 201 ? 7.462 7.190 -38.414 1.00 42.22 201 LEU A O 1
ATOM 1585 N N . VAL A 1 202 ? 8.281 5.648 -39.803 1.00 45.88 202 VAL A N 1
ATOM 1586 C CA . VAL A 1 202 ? 9.092 6.559 -40.632 1.00 45.88 202 VAL A CA 1
ATOM 1587 C C . VAL A 1 202 ? 9.332 5.884 -41.980 1.00 45.88 202 VAL A C 1
ATOM 1589 O O . VAL A 1 202 ? 10.266 5.109 -42.151 1.00 45.88 202 VAL A O 1
ATOM 1592 N N . SER A 1 203 ? 8.476 6.168 -42.955 1.00 37.03 203 SER A N 1
ATOM 1593 C CA . SER A 1 203 ? 8.871 6.115 -44.361 1.00 37.03 203 SER A CA 1
ATOM 1594 C C . SER A 1 203 ? 7.968 7.056 -45.143 1.00 37.03 203 SER A C 1
ATOM 1596 O O . SER A 1 203 ? 6.783 6.795 -45.354 1.00 37.03 203 SER A O 1
ATOM 1598 N N . GLN A 1 204 ? 8.535 8.203 -45.505 1.00 45.00 204 GLN A N 1
ATOM 1599 C CA . GLN A 1 204 ? 8.009 9.021 -46.580 1.00 45.00 204 GLN A CA 1
ATOM 1600 C C . GLN A 1 204 ? 8.108 8.203 -47.881 1.00 45.00 204 GLN A C 1
ATOM 1602 O O . GLN A 1 204 ? 9.160 7.646 -48.183 1.00 45.00 204 GLN A O 1
ATOM 1607 N N . ASN A 1 205 ? 6.999 8.184 -48.626 1.00 36.06 205 ASN A N 1
ATOM 1608 C CA . ASN A 1 205 ? 6.736 7.545 -49.924 1.00 36.06 205 ASN A CA 1
ATOM 1609 C C . ASN A 1 205 ? 6.410 6.029 -49.925 1.00 36.06 205 ASN A C 1
ATOM 1611 O O . ASN A 1 205 ? 7.288 5.188 -49.742 1.00 36.06 205 ASN A O 1
ATOM 1615 N N . PRO A 1 206 ? 5.144 5.649 -50.215 1.00 41.38 206 PRO A N 1
ATOM 1616 C CA . PRO A 1 206 ? 4.701 4.261 -50.229 1.00 41.38 206 PRO A CA 1
ATOM 1617 C C . PRO A 1 206 ? 5.075 3.579 -51.553 1.00 41.38 206 PRO A C 1
ATOM 1619 O O . PRO A 1 206 ? 4.329 3.610 -52.531 1.00 41.38 206 PRO A O 1
ATOM 1622 N N . GLY A 1 207 ? 6.223 2.905 -51.577 1.00 44.75 207 GLY A N 1
ATOM 1623 C CA . GLY A 1 207 ? 6.417 1.769 -52.480 1.00 44.75 207 GLY A CA 1
ATOM 1624 C C . GLY A 1 207 ? 5.561 0.584 -52.003 1.00 44.75 207 GLY A C 1
ATOM 1625 O O . GLY A 1 207 ? 5.363 0.429 -50.795 1.00 44.75 207 GLY A O 1
ATOM 1626 N N . PRO A 1 208 ? 5.006 -0.258 -52.893 1.00 47.50 208 PRO A N 1
ATOM 1627 C CA . PRO A 1 208 ? 4.173 -1.375 -52.470 1.00 47.50 208 PRO A CA 1
ATOM 1628 C C . PRO A 1 208 ? 5.019 -2.377 -51.679 1.00 47.50 208 PRO A C 1
ATOM 1630 O O . PRO A 1 208 ? 5.859 -3.068 -52.248 1.00 47.50 208 PRO A O 1
ATOM 1633 N N . ALA A 1 209 ? 4.789 -2.442 -50.366 1.00 49.97 209 ALA A N 1
ATOM 1634 C CA . ALA A 1 209 ? 5.455 -3.378 -49.473 1.00 49.97 209 ALA A CA 1
ATOM 1635 C C . ALA A 1 209 ? 5.294 -4.816 -49.994 1.00 49.97 209 ALA A C 1
ATOM 1637 O O . ALA A 1 209 ? 4.172 -5.294 -50.201 1.00 49.97 209 ALA A O 1
ATOM 1638 N N . VAL A 1 210 ? 6.427 -5.477 -50.231 1.00 58.12 210 VAL A N 1
ATOM 1639 C CA . VAL A 1 210 ? 6.489 -6.904 -50.540 1.00 58.12 210 VAL A CA 1
ATOM 1640 C C . VAL A 1 210 ? 6.125 -7.642 -49.255 1.00 58.12 210 VAL A C 1
ATOM 1642 O O . VAL A 1 210 ? 6.726 -7.432 -48.208 1.00 58.12 210 VAL A O 1
ATOM 1645 N N . SER A 1 211 ? 5.063 -8.428 -49.315 1.00 66.56 211 SER A N 1
ATOM 1646 C CA . SER A 1 211 ? 4.612 -9.295 -48.241 1.00 66.56 211 SER A CA 1
ATOM 1647 C C . SER A 1 211 ? 5.492 -10.544 -48.205 1.00 66.56 211 SER A C 1
ATOM 1649 O O . SER A 1 211 ? 5.683 -11.185 -49.239 1.00 66.56 211 SER A O 1
ATOM 1651 N N . ASP A 1 212 ? 5.951 -10.931 -47.010 1.00 73.19 212 ASP A N 1
ATOM 1652 C CA . ASP A 1 212 ? 6.658 -12.202 -46.766 1.00 73.19 212 ASP A CA 1
ATOM 1653 C C . ASP A 1 212 ? 5.754 -13.442 -46.936 1.00 73.19 212 ASP A C 1
ATOM 1655 O O . ASP A 1 212 ? 6.181 -14.587 -46.765 1.00 73.19 212 ASP A O 1
ATOM 1659 N N . GLU A 1 213 ? 4.479 -13.241 -47.278 1.00 83.06 213 GLU A N 1
ATOM 1660 C CA . GLU A 1 213 ? 3.552 -14.320 -47.579 1.00 83.06 213 GLU A CA 1
ATOM 1661 C C . GLU A 1 213 ? 3.841 -14.950 -48.943 1.00 83.06 213 GLU A C 1
ATOM 1663 O O . GLU A 1 213 ? 4.010 -14.275 -49.963 1.00 83.06 213 GLU A O 1
ATOM 1668 N N . VAL A 1 214 ? 3.795 -16.282 -48.982 1.00 86.38 214 VAL A N 1
ATOM 1669 C CA . VAL A 1 214 ? 3.834 -17.043 -50.233 1.00 86.38 214 VAL A CA 1
ATOM 1670 C C . VAL A 1 214 ? 2.576 -16.752 -51.056 1.00 86.38 214 VAL A C 1
ATOM 1672 O O . VAL A 1 214 ? 1.447 -16.837 -50.565 1.00 86.38 214 VAL A O 1
ATOM 1675 N N . CYS A 1 215 ? 2.753 -16.445 -52.339 1.00 89.00 215 CYS A N 1
ATOM 1676 C CA . CYS A 1 215 ? 1.650 -16.203 -53.258 1.00 89.00 215 CYS A CA 1
ATOM 1677 C C . CYS A 1 215 ? 0.887 -17.506 -53.530 1.00 89.00 215 CYS A C 1
ATOM 1679 O O . CYS A 1 215 ? 1.386 -18.413 -54.207 1.00 89.00 215 CYS A O 1
ATOM 1681 N N . ARG A 1 216 ? -0.350 -17.595 -53.026 1.00 89.00 216 ARG A N 1
ATOM 1682 C CA . ARG A 1 216 ? -1.227 -18.739 -53.304 1.00 89.00 216 ARG A CA 1
ATOM 1683 C C . ARG A 1 216 ? -1.586 -18.793 -54.787 1.00 89.00 216 ARG A C 1
ATOM 1685 O O . ARG A 1 216 ? -1.323 -19.804 -55.403 1.00 89.00 216 ARG A O 1
ATOM 1692 N N . ASN A 1 217 ? -1.996 -17.703 -55.428 1.00 87.06 217 ASN A N 1
ATOM 1693 C CA . ASN A 1 217 ? -2.339 -17.747 -56.860 1.00 87.06 217 ASN A CA 1
ATOM 1694 C C . ASN A 1 217 ? -1.169 -18.229 -57.744 1.00 87.06 217 ASN A C 1
ATOM 1696 O O . ASN A 1 217 ? -1.390 -18.965 -58.698 1.00 87.06 217 ASN A O 1
ATOM 1700 N N . TYR A 1 218 ? 0.086 -17.908 -57.398 1.00 90.12 218 TYR A N 1
ATOM 1701 C CA . TYR A 1 218 ? 1.262 -18.451 -58.099 1.00 90.12 218 TYR A CA 1
ATOM 1702 C C . TYR A 1 218 ? 1.334 -19.973 -57.978 1.00 90.12 218 TYR A C 1
ATOM 1704 O O . TYR A 1 218 ? 1.528 -20.662 -58.973 1.00 90.12 218 TYR A O 1
ATOM 1712 N N . ASN A 1 219 ? 1.115 -20.505 -56.774 1.00 88.69 219 ASN A N 1
ATOM 1713 C CA . ASN A 1 219 ? 1.134 -21.942 -56.526 1.00 88.69 219 ASN A CA 1
ATOM 1714 C C . ASN A 1 219 ? 0.043 -22.700 -57.307 1.00 88.69 219 ASN A C 1
ATOM 1716 O O . ASN A 1 219 ? 0.214 -23.885 -57.564 1.00 88.69 219 ASN A O 1
ATOM 1720 N N . TRP A 1 220 ? -1.035 -22.038 -57.726 1.00 87.56 220 TRP A N 1
ATOM 1721 C CA . TRP A 1 220 ? -2.106 -22.633 -58.529 1.00 87.56 220 TRP A CA 1
ATOM 1722 C C . TRP A 1 220 ? -1.990 -22.280 -60.023 1.00 87.56 220 TRP A C 1
ATOM 1724 O O . TRP A 1 220 ? -2.809 -22.717 -60.820 1.00 87.56 220 TRP A O 1
ATOM 1734 N N . GLY A 1 221 ? -0.935 -21.561 -60.430 1.00 85.31 221 GLY A N 1
ATOM 1735 C CA . GLY A 1 221 ? -0.694 -21.179 -61.827 1.00 85.31 221 GLY A CA 1
ATOM 1736 C C . GLY A 1 221 ? -1.500 -19.966 -62.308 1.00 85.31 221 GLY A C 1
ATOM 1737 O O . GLY A 1 221 ? -1.493 -19.663 -63.494 1.00 85.31 221 GLY A O 1
ATOM 1738 N N . GLU A 1 222 ? -2.151 -19.247 -61.397 1.00 86.75 222 GLU A N 1
ATOM 1739 C CA . GLU A 1 222 ? -3.102 -18.162 -61.680 1.00 86.75 222 GLU A CA 1
ATOM 1740 C C . GLU A 1 222 ? -2.552 -16.773 -61.299 1.00 86.75 222 GLU A C 1
ATOM 1742 O O . GLU A 1 222 ? -3.283 -15.788 -61.194 1.00 86.75 222 GLU A O 1
ATOM 1747 N N . CYS A 1 223 ? -1.245 -16.650 -61.034 1.00 87.88 223 CYS A N 1
ATOM 1748 C CA . CYS A 1 223 ? -0.645 -15.344 -60.760 1.00 87.88 223 CYS A CA 1
ATOM 1749 C C . CYS A 1 223 ? -0.278 -14.613 -62.055 1.00 87.88 223 CYS A C 1
ATOM 1751 O O . CYS A 1 223 ? 0.717 -14.932 -62.701 1.00 87.88 223 CYS A O 1
ATOM 1753 N N . HIS A 1 224 ? -1.017 -13.551 -62.366 1.00 88.25 224 HIS A N 1
ATOM 1754 C CA . HIS A 1 224 ? -0.758 -12.694 -63.530 1.00 88.25 224 HIS A CA 1
ATOM 1755 C C . HIS A 1 224 ? 0.244 -11.560 -63.262 1.00 88.25 224 HIS A C 1
ATOM 1757 O O . HIS A 1 224 ? 0.632 -10.840 -64.177 1.00 88.25 224 HIS A O 1
ATOM 1763 N N . PHE A 1 225 ? 0.685 -11.392 -62.011 1.00 82.00 225 PHE A N 1
ATOM 1764 C CA . PHE A 1 225 ? 1.556 -10.282 -61.615 1.00 82.00 225 PHE A CA 1
ATOM 1765 C C . PHE A 1 225 ? 3.053 -10.573 -61.808 1.00 82.00 225 PHE A C 1
ATOM 1767 O O . PHE A 1 225 ? 3.856 -9.644 -61.740 1.00 82.00 225 PHE A O 1
ATOM 1774 N N . GLY A 1 226 ? 3.445 -11.828 -62.069 1.00 80.00 226 GLY A N 1
ATOM 1775 C CA . GLY A 1 226 ? 4.838 -12.213 -62.338 1.00 80.00 226 GLY A CA 1
ATOM 1776 C C . GLY A 1 226 ? 5.822 -11.647 -61.305 1.00 80.00 226 GLY A C 1
ATOM 1777 O O . GLY A 1 226 ? 5.567 -11.700 -60.104 1.00 80.00 226 GLY A O 1
ATOM 1778 N N . ASN A 1 227 ? 6.908 -11.031 -61.774 1.00 76.50 227 ASN A N 1
ATOM 1779 C CA . ASN A 1 227 ? 7.923 -10.393 -60.921 1.00 76.50 227 ASN A CA 1
ATOM 1780 C C . ASN A 1 227 ? 7.441 -9.105 -60.224 1.00 76.50 227 ASN A C 1
ATOM 1782 O O . ASN A 1 227 ? 8.155 -8.556 -59.393 1.00 76.50 227 ASN A O 1
ATOM 1786 N N . LYS A 1 228 ? 6.244 -8.608 -60.562 1.00 79.44 228 LYS A N 1
ATOM 1787 C CA . LYS A 1 228 ? 5.588 -7.473 -59.894 1.00 79.44 228 LYS A CA 1
ATOM 1788 C C . LYS A 1 228 ? 4.610 -7.935 -58.807 1.00 79.44 228 LYS A C 1
ATOM 1790 O O . LYS A 1 228 ? 3.900 -7.109 -58.231 1.00 79.44 228 LYS A O 1
ATOM 1795 N N . CYS A 1 229 ? 4.519 -9.242 -58.545 1.00 82.25 229 CYS A N 1
ATOM 1796 C CA . CYS A 1 229 ? 3.680 -9.755 -57.474 1.00 82.25 229 CYS A CA 1
ATOM 1797 C C . CYS A 1 229 ? 4.220 -9.294 -56.120 1.00 82.25 229 CYS A C 1
ATOM 1799 O O . CYS A 1 229 ? 5.404 -9.428 -55.829 1.00 82.25 229 CYS A O 1
ATOM 1801 N N . ARG A 1 230 ? 3.329 -8.785 -55.265 1.00 83.56 230 ARG A N 1
ATOM 1802 C CA . ARG A 1 230 ? 3.688 -8.357 -53.907 1.00 83.56 230 ARG A CA 1
ATOM 1803 C C . ARG A 1 230 ? 3.978 -9.526 -52.961 1.00 83.56 230 ARG A C 1
ATOM 1805 O O 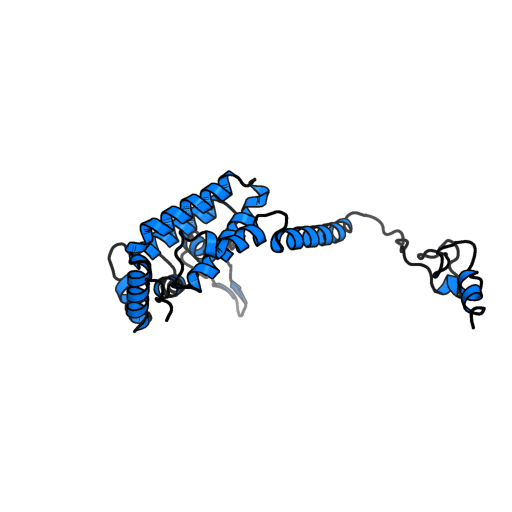. ARG A 1 230 ? 4.364 -9.272 -51.834 1.00 83.56 230 ARG A O 1
ATOM 1812 N N . ARG A 1 231 ? 3.726 -10.772 -53.367 1.00 85.19 231 ARG A N 1
ATOM 1813 C CA . ARG A 1 231 ? 3.891 -11.988 -52.556 1.00 85.19 231 ARG A CA 1
ATOM 1814 C C . ARG A 1 231 ? 4.972 -12.882 -53.156 1.00 85.19 231 ARG A C 1
ATOM 1816 O O . ARG A 1 231 ? 5.166 -12.881 -54.370 1.00 85.19 231 ARG A O 1
ATOM 1823 N N . ILE A 1 232 ? 5.628 -13.692 -52.330 1.00 87.50 232 ILE A N 1
ATOM 1824 C CA . ILE A 1 232 ? 6.784 -14.495 -52.748 1.00 87.50 232 ILE A CA 1
ATOM 1825 C C . ILE A 1 232 ? 6.341 -15.680 -53.624 1.00 87.50 232 ILE A C 1
ATOM 1827 O O . ILE A 1 232 ? 5.459 -16.459 -53.252 1.00 87.50 232 ILE A O 1
ATOM 1831 N N . HIS A 1 233 ? 6.968 -15.841 -54.791 1.00 91.56 233 HIS A N 1
ATOM 1832 C CA . HIS A 1 233 ? 6.737 -16.953 -55.718 1.00 91.56 233 HIS A CA 1
ATOM 1833 C C . HIS A 1 233 ? 7.624 -18.156 -55.382 1.00 91.56 233 HIS A C 1
ATOM 1835 O O . HIS A 1 233 ? 8.646 -18.402 -56.016 1.00 91.56 233 HIS A O 1
ATOM 1841 N N . VAL A 1 234 ? 7.219 -18.903 -54.359 1.00 90.62 234 VAL A N 1
ATOM 1842 C CA . VAL A 1 234 ? 7.836 -20.175 -53.960 1.00 90.62 234 VAL A CA 1
ATOM 1843 C C . VAL A 1 234 ? 6.760 -21.221 -53.698 1.00 90.62 234 VAL A C 1
ATOM 1845 O O . VAL A 1 234 ? 5.606 -20.877 -53.434 1.00 90.62 234 VAL A O 1
ATOM 1848 N N . CYS A 1 235 ? 7.117 -22.501 -53.744 1.00 87.94 235 CYS A N 1
ATOM 1849 C CA . CYS A 1 235 ? 6.207 -23.583 -53.389 1.00 87.94 235 CYS A CA 1
ATOM 1850 C C . CYS A 1 235 ? 5.717 -23.443 -51.936 1.00 87.94 235 CYS A C 1
ATOM 1852 O O . CYS A 1 235 ? 6.524 -23.351 -51.014 1.00 87.94 235 CYS A O 1
ATOM 1854 N N . VAL A 1 236 ? 4.405 -23.483 -51.693 1.00 87.94 236 VAL A N 1
ATOM 1855 C CA . VAL A 1 236 ? 3.855 -23.331 -50.330 1.00 87.94 236 VAL A CA 1
ATOM 1856 C C . VAL A 1 236 ? 4.243 -24.481 -49.387 1.00 87.94 236 VAL A C 1
ATOM 1858 O O . VAL A 1 236 ? 4.316 -24.280 -48.180 1.00 87.94 236 VAL A O 1
ATOM 1861 N N . ILE A 1 237 ? 4.547 -25.666 -49.930 1.00 83.75 237 ILE A N 1
ATOM 1862 C CA . ILE A 1 237 ? 4.900 -26.860 -49.144 1.00 83.75 237 ILE A CA 1
ATOM 1863 C C . ILE A 1 237 ? 6.392 -26.905 -48.810 1.00 83.75 237 ILE A C 1
ATOM 1865 O O . ILE A 1 237 ? 6.769 -27.225 -47.688 1.00 83.75 237 ILE A O 1
ATOM 1869 N N . CYS A 1 238 ? 7.262 -26.621 -49.782 1.00 87.88 238 CYS A N 1
ATOM 1870 C CA . CYS A 1 238 ? 8.709 -26.807 -49.618 1.00 87.88 238 CYS A CA 1
ATOM 1871 C C . CYS A 1 238 ? 9.543 -25.528 -49.716 1.00 87.88 238 CYS A C 1
ATOM 1873 O O . CYS A 1 238 ? 10.747 -25.589 -49.487 1.00 87.88 238 CYS A O 1
ATOM 1875 N N . ARG A 1 239 ? 8.915 -24.394 -50.044 1.00 87.06 239 ARG A N 1
ATOM 1876 C CA . ARG A 1 239 ? 9.536 -23.083 -50.292 1.00 87.06 239 ARG A CA 1
ATOM 1877 C C . ARG A 1 239 ? 10.577 -23.039 -51.420 1.00 87.06 239 ARG A C 1
ATOM 1879 O O . ARG A 1 239 ? 11.287 -22.048 -51.543 1.00 87.06 239 ARG A O 1
ATOM 1886 N N . ASP A 1 240 ? 10.634 -24.054 -52.283 1.00 85.12 240 ASP A N 1
ATOM 1887 C CA . ASP A 1 240 ? 11.478 -24.040 -53.485 1.00 85.12 240 ASP A CA 1
ATOM 1888 C C . ASP A 1 240 ? 10.884 -23.090 -54.555 1.00 85.12 240 ASP A C 1
ATOM 1890 O O . ASP A 1 240 ? 9.689 -23.195 -54.856 1.00 85.12 240 ASP A O 1
ATOM 1894 N N . PRO A 1 241 ? 11.672 -22.162 -55.133 1.00 86.44 241 PRO A N 1
ATOM 1895 C CA . PRO A 1 241 ? 11.215 -21.231 -56.171 1.00 86.44 241 PRO A CA 1
ATOM 1896 C C . PRO A 1 241 ? 11.024 -21.862 -57.560 1.00 86.44 241 PRO A C 1
ATOM 1898 O O . PRO A 1 241 ? 10.455 -21.229 -58.447 1.00 86.44 241 PRO A O 1
ATOM 1901 N N . LYS A 1 242 ? 11.511 -23.084 -57.801 1.00 86.19 242 LYS A N 1
ATOM 1902 C CA . LYS A 1 242 ? 11.523 -23.698 -59.142 1.00 86.19 242 LYS A CA 1
ATOM 1903 C C . LYS A 1 242 ? 10.184 -24.304 -59.558 1.00 86.19 242 LYS A C 1
ATOM 1905 O O . LYS A 1 242 ? 10.023 -24.670 -60.722 1.00 86.19 242 LYS A O 1
ATOM 1910 N N . HIS A 1 243 ? 9.240 -24.466 -58.632 1.00 87.38 243 HIS A N 1
ATOM 1911 C CA . HIS A 1 243 ? 7.972 -25.127 -58.916 1.00 87.38 243 HIS A CA 1
ATOM 1912 C C . HIS A 1 243 ? 6.807 -24.587 -58.080 1.00 87.38 243 HIS A C 1
ATOM 1914 O O . HIS A 1 243 ? 6.969 -24.043 -56.992 1.00 87.38 243 HIS A O 1
ATOM 1920 N N . VAL A 1 244 ? 5.606 -24.809 -58.606 1.00 89.25 244 VAL A N 1
ATOM 1921 C CA . VAL A 1 244 ? 4.320 -24.535 -57.955 1.00 89.25 244 VAL A CA 1
ATOM 1922 C C . VAL A 1 244 ? 3.814 -25.777 -57.211 1.00 89.25 244 VAL A C 1
ATOM 1924 O O . VAL A 1 244 ? 4.297 -26.882 -57.472 1.00 89.25 244 VAL A O 1
ATOM 1927 N N . ILE A 1 245 ? 2.821 -25.636 -56.324 1.00 85.81 245 ILE A N 1
ATOM 1928 C CA . ILE A 1 245 ? 2.323 -26.738 -55.477 1.00 85.81 245 ILE A CA 1
ATOM 1929 C C . ILE A 1 245 ? 1.983 -28.000 -56.288 1.00 85.81 245 ILE A C 1
ATOM 1931 O O . ILE A 1 245 ? 2.422 -29.088 -55.936 1.00 85.81 245 ILE A O 1
ATOM 1935 N N . THR A 1 246 ? 1.322 -27.865 -57.442 1.00 81.62 246 THR A N 1
ATOM 1936 C CA . THR A 1 246 ? 0.887 -28.999 -58.285 1.00 81.62 246 THR A CA 1
ATOM 1937 C C . THR A 1 246 ? 2.041 -29.820 -58.867 1.00 81.62 246 THR A C 1
ATOM 1939 O O . THR A 1 246 ? 1.847 -30.960 -59.290 1.00 81.62 246 THR A O 1
ATOM 1942 N N . ARG A 1 247 ? 3.257 -29.265 -58.869 1.00 83.62 247 ARG A N 1
ATOM 1943 C CA . ARG A 1 247 ? 4.488 -29.912 -59.342 1.00 83.62 247 ARG A CA 1
ATOM 1944 C C . ARG A 1 247 ? 5.467 -30.200 -58.201 1.00 83.62 247 ARG A C 1
ATOM 1946 O O . ARG A 1 247 ? 6.629 -30.494 -58.465 1.00 83.62 247 ARG A O 1
ATOM 1953 N N . CYS A 1 248 ? 5.019 -30.119 -56.945 1.00 85.88 248 CYS A N 1
ATOM 1954 C CA . CYS A 1 248 ? 5.879 -30.347 -55.793 1.00 85.88 248 CYS A CA 1
ATOM 1955 C C . CYS A 1 248 ? 6.213 -31.840 -55.620 1.00 85.88 248 CYS A C 1
ATOM 1957 O O . CYS A 1 248 ? 5.300 -32.650 -55.434 1.00 85.88 248 CYS A O 1
ATOM 1959 N N . PRO A 1 249 ? 7.506 -32.221 -55.591 1.00 84.12 249 PRO A N 1
ATOM 1960 C CA . PRO A 1 249 ? 7.920 -33.607 -55.355 1.00 84.12 249 PRO A CA 1
ATOM 1961 C C . PRO A 1 249 ? 7.433 -34.152 -54.006 1.00 84.12 249 PRO A C 1
ATOM 1963 O O . PRO A 1 249 ? 7.142 -35.339 -53.887 1.00 84.12 249 PRO A O 1
ATOM 1966 N N . ARG A 1 250 ? 7.269 -33.274 -53.003 1.00 79.62 250 ARG A N 1
ATOM 1967 C CA . ARG A 1 250 ? 6.802 -33.646 -51.659 1.00 79.62 250 ARG A CA 1
ATOM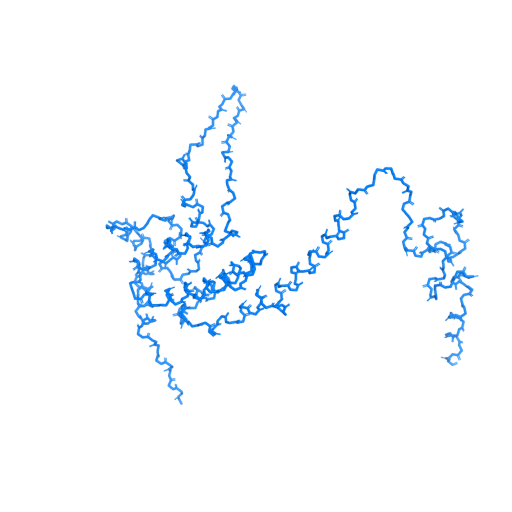 1968 C C . ARG A 1 250 ? 5.320 -34.033 -51.597 1.00 79.62 250 ARG A C 1
ATOM 1970 O O . ARG A 1 250 ? 4.932 -34.655 -50.627 1.00 79.62 250 ARG A O 1
ATOM 1977 N N . ILE A 1 251 ? 4.513 -33.728 -52.621 1.00 70.44 251 ILE A N 1
ATOM 1978 C CA . ILE A 1 251 ? 3.105 -34.180 -52.701 1.00 70.44 251 ILE A CA 1
ATOM 1979 C C . ILE A 1 251 ? 2.998 -35.585 -53.297 1.00 70.44 251 ILE A C 1
ATOM 1981 O O . ILE A 1 251 ? 2.066 -36.325 -52.996 1.00 70.44 251 ILE A O 1
ATOM 1985 N N . ARG A 1 252 ? 3.935 -35.963 -54.176 1.00 57.56 252 ARG A N 1
ATOM 1986 C CA . ARG A 1 252 ? 3.899 -37.265 -54.857 1.00 57.56 252 ARG A CA 1
ATOM 1987 C C . ARG A 1 252 ? 4.395 -38.409 -53.973 1.00 57.56 252 ARG A C 1
ATOM 1989 O O . ARG A 1 252 ? 3.932 -39.528 -54.156 1.00 57.56 252 ARG A O 1
ATOM 1996 N N . ASN A 1 253 ? 5.261 -38.121 -53.002 1.00 54.34 253 ASN A N 1
ATOM 1997 C CA . ASN A 1 253 ? 5.787 -39.136 -52.088 1.00 54.34 253 ASN A CA 1
ATOM 1998 C C . ASN A 1 253 ? 4.782 -39.613 -51.023 1.00 54.34 253 ASN A C 1
ATOM 2000 O O . ASN A 1 253 ? 4.991 -40.682 -50.467 1.00 54.34 253 ASN A O 1
ATOM 2004 N N . ASP A 1 254 ? 3.672 -38.903 -50.795 1.00 49.53 254 ASP A N 1
ATOM 2005 C CA . ASP A 1 254 ? 2.627 -39.341 -49.848 1.00 49.53 254 ASP A CA 1
ATOM 2006 C C . ASP A 1 254 ? 1.624 -40.343 -50.450 1.00 49.53 254 ASP A C 1
ATOM 2008 O O . ASP A 1 254 ? 0.751 -40.845 -49.749 1.00 49.53 254 ASP A O 1
ATOM 2012 N N . LYS A 1 255 ? 1.730 -40.671 -51.747 1.00 48.72 255 LYS A N 1
ATOM 2013 C CA . LYS A 1 255 ? 0.829 -41.629 -52.423 1.00 48.72 255 LYS A CA 1
ATOM 2014 C C . LYS A 1 255 ? 1.440 -43.016 -52.680 1.00 48.72 255 LYS A C 1
ATOM 2016 O O . LYS A 1 255 ? 0.843 -43.793 -53.416 1.00 48.72 255 LYS A O 1
ATOM 2021 N N . GLN A 1 256 ? 2.606 -43.330 -52.109 1.00 43.72 256 GLN A N 1
ATOM 2022 C CA . GLN A 1 256 ? 3.244 -44.658 -52.217 1.00 43.72 256 GLN A CA 1
ATOM 2023 C C . GLN A 1 256 ? 3.438 -45.377 -50.869 1.00 43.72 256 GLN A C 1
ATOM 2025 O O . GLN A 1 256 ? 4.116 -46.397 -50.817 1.00 43.72 256 GLN A O 1
ATOM 2030 N N . SER A 1 257 ? 2.794 -44.896 -49.802 1.00 45.28 257 SER A N 1
ATOM 2031 C CA . SER A 1 257 ? 2.762 -45.566 -48.494 1.00 45.28 257 SER A CA 1
ATOM 2032 C C . SER A 1 257 ? 1.333 -45.970 -48.122 1.00 45.28 257 SER A C 1
ATOM 2034 O O . SER A 1 257 ? 0.781 -45.484 -47.138 1.00 45.28 257 SER A O 1
ATOM 2036 N N . THR A 1 258 ? 0.732 -46.832 -48.938 1.00 39.09 258 THR A N 1
ATOM 2037 C CA . THR A 1 258 ? -0.400 -47.705 -48.577 1.00 39.09 258 THR A CA 1
ATOM 2038 C C . THR A 1 258 ? -0.219 -49.027 -49.287 1.00 39.09 258 THR A C 1
ATOM 2040 O O . THR A 1 258 ? -0.026 -48.962 -50.523 1.00 39.09 258 THR A O 1
#

Radius of gyration: 30.87 Å; chains: 1; bounding box: 47×81×84 Å

Sequence (258 aa):
MGAKPTLCPEVIEICHLIQVYGKNIKKAKRDLCMLIDCPSLPEKLWTAILQDDAVDFDEIFASINSATIDKEITVEIGEGVSIVLDSTKSSNKITEHSHWVIAWQAYTEAVLFAFPSRGCELNAYMRHVNKLFSVCHSSLHYRVINYDHAARIIIGSRHDILFSDFHEFMHEKTAYIDSVGIAVVQGTTEASKKVTAKSKLVSQNPGPAVSDEVCRNYNWGECHFGNKCRRIHVCVICRDPKHVITRCPRIRNDKQST

pLDDT: mean 80.9, std 18.58, range [36.06, 98.44]

Foldseek 3Di:
DDDDPDFDPLLVQLVVQLVVCVVDVVVSLVVLCPDPPQFDADPVQSSLLSNLAQGDLLRLQQSVPVPDPPPQPFDDDDDPDTDRDPPDDDNSDPLFPVSVVSSLVSVVSNNCSSRVSLVVLSVLLVVVLVVVVVPDDRVLNVLSVQLVSQLSRQSSVDSRDTSNPCVSSVLSCCQRPNCNHVVNVVVVVVVVVVVVVVVPPDDDDDDPAQDAAADPCLLVVNDPCPVNDSYDQAAPVPRHNPHHVVPDPVVVVVPPPD

InterPro domains:
  IPR000571 Zinc finger, CCCH-type [PF00642] (213-234)
  IPR000571 Zinc finger, CCCH-type [PS50103] (209-236)

Secondary structure (DSSP, 8-state):
-PPPP---HHHHHHHHHHHHHHT-HHHHHHHHHTSTT-----HHHHHHHHTTPPP-HHHHHHHHH--S-----EEE-STT-EEE--------S--SHHHHHHHHHHHHHHHHHH-GGGHHHHHHHHHHHHHHHHHS-GGGHHHHHHHHHHHHHHHHH-TT--TT-TTTTHHHHHHHTSTT-HHHHHHHHHHHHHHHHHTTS--SS---PPEEEE-HHHHTT--TTGGG-SEE-S-TTT--TT--GGG-HHHHGGGS--

Organism: Armillaria gallica (NCBI:txid47427)